Protein 2MAD (pdb70)

Radius of gyration: 22.6 Å; Cα contacts (8 Å, |Δi|>4): 1362; chains: 2; bounding box: 66×54×62 Å

Structure (mmCIF, N/CA/C/O backbone):
data_2MAD
#
_entry.id   2MAD
#
_cell.length_a   129.784
_cell.length_b   129.784
_cell.length_c   104.334
_cell.angle_alpha   90.00
_cell.angle_beta   90.00
_cell.angle_gamma   120.00
#
_symmetry.space_group_name_H-M   'P 31 2 1'
#
loop_
_entity.id
_entity.type
_entity.pdbx_description
1 polymer 'METHYLAMINE DEHYDROGENASE (LIGHT SUBUNIT)'
2 polymer 'METHYLAMINE DEHYDROGENASE (HEAVY SUBUNIT)'
3 water water
#
loop_
_atom_site.group_PDB
_atom_site.id
_atom_site.type_symbol
_atom_site.label_atom_id
_atom_site.label_alt_id
_atom_site.label_comp_id
_atom_site.label_asym_id
_atom_site.label_entity_id
_atom_site.label_seq_id
_atom_site.pdbx_PDB_ins_code
_atom_site.Cartn_x
_atom_site.Cartn_y
_atom_site.Cartn_z
_atom_site.occupancy
_atom_site.B_iso_or_equiv
_atom_site.auth_seq_id
_atom_site.auth_comp_id
_atom_site.auth_asym_id
_atom_site.auth_atom_id
_atom_site.pdbx_PDB_model_num
ATOM 1 N N . VAL A 1 1 ? 32.560 84.128 98.599 1.00 61.65 7 VAL L N 1
ATOM 2 C CA . VAL A 1 1 ? 32.706 85.503 99.115 1.00 63.39 7 VAL L CA 1
ATOM 3 C C . VAL A 1 1 ? 31.382 86.138 99.613 1.00 59.31 7 VAL L C 1
ATOM 4 O O . VAL A 1 1 ? 30.450 86.507 98.859 1.00 62.50 7 VAL L O 1
ATOM 8 N N . ASP A 1 2 ? 31.320 86.271 100.924 1.00 50.24 8 ASP L N 1
ATOM 9 C CA . ASP A 1 2 ? 30.091 86.736 101.494 1.00 41.73 8 ASP L CA 1
ATOM 10 C C . ASP A 1 2 ? 29.063 85.717 101.117 1.00 36.50 8 ASP L C 1
ATOM 11 O O . ASP A 1 2 ? 28.449 85.721 100.030 1.00 37.65 8 ASP L O 1
ATOM 16 N N . PRO A 1 3 ? 28.961 84.810 102.041 1.00 31.58 9 PRO L N 1
ATOM 17 C CA . PRO A 1 3 ? 28.066 83.708 101.904 1.00 30.14 9 PRO L CA 1
ATOM 18 C C . PRO A 1 3 ? 26.627 84.186 102.081 1.00 30.77 9 PRO L C 1
ATOM 19 O O . PRO A 1 3 ? 25.661 83.502 101.757 1.00 33.64 9 PRO L O 1
ATOM 23 N N . ARG A 1 4 ? 26.507 85.399 102.588 1.00 28.01 10 ARG L N 1
ATOM 24 C CA . ARG A 1 4 ? 25.205 85.943 102.806 1.00 19.73 10 ARG L CA 1
ATOM 25 C C . ARG A 1 4 ? 24.772 86.994 101.783 1.00 23.44 10 ARG L C 1
ATOM 26 O O . ARG A 1 4 ? 23.781 87.697 101.983 1.00 23.23 10 ARG L O 1
ATOM 34 N N . ALA A 1 5 ? 25.479 87.088 100.655 1.00 27.57 11 ALA L N 1
ATOM 35 C CA . ALA A 1 5 ? 25.160 88.058 99.625 1.00 26.99 11 ALA L CA 1
ATOM 36 C C . ALA A 1 5 ? 24.189 87.571 98.587 1.00 33.98 11 ALA L C 1
ATOM 37 O O . ALA A 1 5 ? 24.165 86.378 98.318 1.00 40.51 11 ALA L O 1
ATOM 39 N N . LYS A 1 6 ? 23.406 88.490 97.967 1.00 32.90 12 LYS L N 1
ATOM 40 C CA . LYS A 1 6 ? 22.515 88.057 96.923 1.00 28.01 12 LYS L CA 1
ATOM 41 C C . LYS A 1 6 ? 23.285 87.312 95.852 1.00 27.60 12 LYS L C 1
ATOM 42 O O . LYS A 1 6 ? 24.398 87.676 95.511 1.00 30.67 12 LYS L O 1
ATOM 48 N N . TRP A 1 7 ? 22.625 86.253 95.420 1.00 24.47 13 TRP L N 1
ATOM 49 C CA . TRP A 1 7 ? 22.961 85.359 94.389 1.00 23.18 13 TRP L CA 1
ATOM 50 C C . TRP A 1 7 ? 23.090 86.225 93.156 1.00 29.44 13 TRP L C 1
ATOM 51 O O . TRP A 1 7 ? 22.337 87.156 92.931 1.00 35.44 13 TRP L O 1
ATOM 62 N N . GLN A 1 8 ? 24.039 85.845 92.345 1.00 30.31 14 GLN L N 1
ATOM 63 C CA . GLN A 1 8 ? 24.533 86.475 91.150 1.00 28.83 14 GLN L CA 1
ATOM 64 C C . GLN A 1 8 ? 25.020 85.438 90.159 1.00 24.67 14 GLN L C 1
ATOM 65 O O . GLN A 1 8 ? 26.190 85.023 90.071 1.00 25.41 14 GLN L O 1
ATOM 71 N N . PRO A 1 9 ? 24.112 85.035 89.352 1.00 19.63 15 PRO L N 1
ATOM 72 C CA . PRO A 1 9 ? 24.468 84.039 88.394 1.00 22.19 15 PRO L CA 1
ATOM 73 C C . PRO A 1 9 ? 25.388 84.501 87.306 1.00 23.90 15 PRO L C 1
ATOM 74 O O . PRO A 1 9 ? 25.351 85.637 86.910 1.00 27.74 15 PRO L O 1
ATOM 78 N N . GLN A 1 10 ? 26.120 83.539 86.769 1.00 24.44 16 GLN L N 1
ATOM 79 C CA . GLN A 1 10 ? 27.002 83.674 85.637 1.00 20.37 16 GLN L CA 1
ATOM 80 C C . GLN A 1 10 ? 26.587 82.630 84.623 1.00 21.13 16 GLN L C 1
ATOM 81 O O . GLN A 1 10 ? 25.799 81.741 84.852 1.00 21.41 16 GLN L O 1
ATOM 87 N N . ASP A 1 11 ? 27.111 82.724 83.459 1.00 23.44 17 ASP L N 1
ATOM 88 C CA . ASP A 1 11 ? 26.762 81.757 82.468 1.00 21.71 17 ASP L CA 1
ATOM 89 C C . ASP A 1 11 ? 28.016 81.402 81.710 1.00 30.06 17 ASP L C 1
ATOM 90 O O . ASP A 1 11 ? 28.011 81.296 80.468 1.00 30.50 17 ASP L O 1
ATOM 95 N N . ASN A 1 12 ? 29.114 81.165 82.469 1.00 35.52 18 ASN L N 1
ATOM 96 C CA . ASN A 1 12 ? 30.346 80.783 81.781 1.00 38.94 18 ASN L CA 1
ATOM 97 C C . ASN A 1 12 ? 31.115 79.617 82.318 1.00 32.79 18 ASN L C 1
ATOM 98 O O . ASN A 1 12 ? 32.125 79.284 81.763 1.00 32.64 18 ASN L O 1
ATOM 103 N N . ASP A 1 13 ? 30.657 79.013 83.369 1.00 28.41 19 ASP L N 1
ATOM 104 C CA . ASP A 1 13 ? 31.403 77.915 83.914 1.00 20.51 19 ASP L CA 1
ATOM 105 C C . ASP A 1 13 ? 30.442 77.118 84.720 1.00 16.83 19 ASP L C 1
ATOM 106 O O . ASP A 1 13 ? 30.038 77.591 85.808 1.00 17.48 19 ASP L O 1
ATOM 111 N N . ILE A 1 14 ? 30.090 75.979 84.120 1.00 17.50 20 ILE L N 1
ATOM 112 C CA . ILE A 1 14 ? 29.136 75.068 84.702 1.00 21.50 20 ILE L CA 1
ATOM 113 C C . ILE A 1 14 ? 29.678 74.329 85.912 1.00 24.14 20 ILE L C 1
ATOM 114 O O . ILE A 1 14 ? 28.927 73.696 86.667 1.00 25.98 20 ILE L O 1
ATOM 119 N N . GLN A 1 15 ? 30.983 74.397 86.153 1.00 23.04 21 GLN L N 1
ATOM 120 C CA . GLN A 1 15 ? 31.489 73.699 87.332 1.00 20.58 21 GLN L CA 1
ATOM 121 C C . GLN A 1 15 ? 31.632 74.603 88.535 1.00 19.89 21 GLN L C 1
ATOM 122 O O . GLN A 1 15 ? 32.152 74.215 89.537 1.00 24.30 21 GLN L O 1
ATOM 128 N N . ALA A 1 16 ? 31.105 75.800 88.450 1.00 15.62 22 ALA L N 1
ATOM 129 C CA . ALA A 1 16 ? 31.119 76.750 89.519 1.00 15.76 22 ALA L CA 1
ATOM 130 C C . ALA A 1 16 ? 29.690 76.916 90.068 1.00 19.79 22 ALA L C 1
ATOM 131 O O . ALA A 1 16 ? 28.718 76.847 89.315 1.00 25.42 22 ALA L O 1
ATOM 133 N N . CYS A 1 17 ? 29.591 77.154 91.373 1.00 14.98 23 CYS L N 1
ATOM 134 C CA . CYS A 1 17 ? 28.354 77.298 92.107 1.00 19.87 23 CYS L CA 1
ATOM 135 C C . CYS A 1 17 ? 27.473 78.511 91.783 1.00 22.76 23 CYS L C 1
ATOM 136 O O . CYS A 1 17 ? 26.339 78.612 92.231 1.00 26.29 23 CYS L O 1
ATOM 139 N N . ASP A 1 18 ? 27.975 79.414 90.971 1.00 19.42 24 ASP L N 1
ATOM 140 C CA . ASP A 1 18 ? 27.239 80.596 90.598 1.00 17.55 24 ASP L CA 1
ATOM 141 C C . ASP A 1 18 ? 26.774 80.556 89.166 1.00 17.26 24 ASP L C 1
ATOM 142 O O . ASP A 1 18 ? 26.295 81.534 88.648 1.00 16.77 24 ASP L O 1
ATOM 147 N N . TYR A 1 19 ? 26.901 79.383 88.569 1.00 20.46 25 TYR L N 1
ATOM 148 C CA . TYR A 1 19 ? 26.419 79.117 87.260 1.00 20.26 25 TYR L CA 1
ATOM 149 C C . TYR A 1 19 ? 24.911 79.219 87.369 1.00 25.62 25 TYR L C 1
ATOM 150 O O . TYR A 1 19 ? 24.303 78.722 88.306 1.00 29.88 25 TYR L O 1
ATOM 159 N N . TRP A 1 20 ? 24.299 79.943 86.464 1.00 25.83 26 TRP L N 1
ATOM 160 C CA . TRP A 1 20 ? 22.896 80.265 86.483 1.00 20.17 26 TRP L CA 1
ATOM 161 C C . TRP A 1 20 ? 21.855 79.174 86.796 1.00 22.79 26 TRP L C 1
ATOM 162 O O . TRP A 1 20 ? 20.874 79.449 87.453 1.00 23.71 26 TRP L O 1
ATOM 173 N N . ARG A 1 21 ? 22.065 77.929 86.331 1.00 21.24 27 ARG L N 1
ATOM 174 C CA . ARG A 1 21 ? 21.199 76.760 86.501 1.00 14.03 27 ARG L CA 1
ATOM 175 C C . ARG A 1 21 ? 21.226 76.075 87.838 1.00 18.58 27 ARG L C 1
ATOM 176 O O . ARG A 1 21 ? 20.295 75.399 88.235 1.00 26.17 27 ARG L O 1
ATOM 184 N N . HIS A 1 22 ? 22.287 76.323 88.558 1.00 19.74 28 HIS L N 1
ATOM 185 C CA . HIS A 1 22 ? 22.533 75.812 89.878 1.00 16.39 28 HIS L CA 1
ATOM 186 C C . HIS A 1 22 ? 21.907 76.644 90.971 1.00 21.82 28 HIS L C 1
ATOM 187 O O . HIS A 1 22 ? 22.209 76.375 92.127 1.00 27.13 28 HIS L O 1
ATOM 194 N N . CYS A 1 23 ? 21.062 77.626 90.633 1.00 22.16 29 CYS L N 1
ATOM 195 C CA . CYS A 1 23 ? 20.413 78.558 91.600 1.00 20.28 29 CYS L CA 1
ATOM 196 C C . CYS A 1 23 ? 19.751 77.906 92.808 1.00 21.01 29 CYS L C 1
ATOM 197 O O . CYS A 1 23 ? 19.594 78.569 93.834 1.00 21.43 29 CYS L O 1
ATOM 200 N N . SER A 1 24 ? 19.385 76.608 92.668 1.00 18.12 30 SER L N 1
ATOM 201 C CA . SER A 1 24 ? 18.763 75.824 93.734 1.00 18.24 30 SER L CA 1
ATOM 202 C C . SER A 1 24 ? 19.351 74.423 93.920 1.00 19.26 30 SER L C 1
ATOM 203 O O . SER A 1 24 ? 18.689 73.522 94.389 1.00 20.77 30 SER L O 1
ATOM 206 N N . ILE A 1 25 ? 20.605 74.258 93.557 1.00 18.36 31 ILE L N 1
ATOM 207 C CA . ILE A 1 25 ? 21.321 73.023 93.698 1.00 14.71 31 ILE L CA 1
ATOM 208 C C . ILE A 1 25 ? 21.735 72.771 95.154 1.00 18.45 31 ILE L C 1
ATOM 209 O O . ILE A 1 25 ? 22.095 73.653 95.896 1.00 14.97 31 ILE L O 1
ATOM 214 N N . ASP A 1 26 ? 21.701 71.502 95.546 1.00 20.22 32 ASP L N 1
ATOM 215 C CA . ASP A 1 26 ? 22.150 71.102 96.828 1.00 13.78 32 ASP L CA 1
ATOM 216 C C . ASP A 1 26 ? 22.919 69.797 96.603 1.00 20.72 32 ASP L C 1
ATOM 217 O O . ASP A 1 26 ? 22.392 68.804 96.120 1.00 26.92 32 ASP L O 1
ATOM 222 N N . GLY A 1 27 ? 24.202 69.775 96.907 1.00 19.49 33 GLY L N 1
ATOM 223 C CA . GLY A 1 27 ? 24.995 68.591 96.670 1.00 10.68 33 GLY L CA 1
ATOM 224 C C . GLY A 1 27 ? 26.271 68.903 95.869 1.00 14.62 33 GLY L C 1
ATOM 225 O O . GLY A 1 27 ? 27.040 69.762 96.262 1.00 17.92 33 GLY L O 1
ATOM 226 N N . ASN A 1 28 ? 26.471 68.187 94.729 1.00 12.67 34 ASN L N 1
ATOM 227 C CA . ASN A 1 28 ? 27.643 68.196 93.884 1.00 10.67 34 ASN L CA 1
ATOM 228 C C . ASN A 1 28 ? 27.268 68.276 92.454 1.00 14.98 34 ASN L C 1
ATOM 229 O O . ASN A 1 28 ? 26.303 67.698 92.116 1.00 19.56 34 ASN L O 1
ATOM 234 N N . ILE A 1 29 ? 28.029 68.951 91.616 1.00 15.52 35 ILE L N 1
ATOM 235 C CA . ILE A 1 29 ? 27.752 69.051 90.187 1.00 16.28 35 ILE L CA 1
ATOM 236 C C . ILE A 1 29 ? 28.177 67.763 89.494 1.00 17.60 35 ILE L C 1
ATOM 237 O O . ILE A 1 29 ? 29.303 67.304 89.697 1.00 19.05 35 ILE L O 1
ATOM 242 N N . CYS A 1 30 ? 27.310 67.162 88.676 1.00 17.95 36 CYS L N 1
ATOM 243 C CA . CYS A 1 30 ? 27.618 65.902 87.998 1.00 15.89 36 CYS L CA 1
ATOM 244 C C . CYS A 1 30 ? 28.706 66.050 86.965 1.00 17.98 36 CYS L C 1
ATOM 245 O O . CYS A 1 30 ? 29.437 65.102 86.645 1.00 20.30 36 CYS L O 1
ATOM 248 N N . ASP A 1 31 ? 28.802 67.253 86.423 1.00 18.36 37 ASP L N 1
ATOM 249 C CA . ASP A 1 31 ? 29.829 67.503 85.451 1.00 18.06 37 ASP L CA 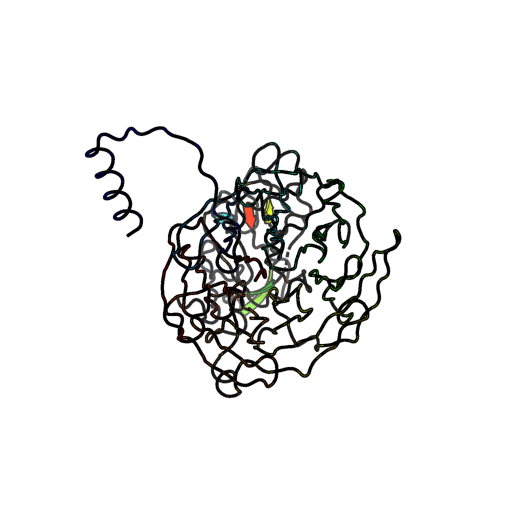1
ATOM 250 C C . ASP A 1 31 ? 31.214 67.206 86.056 1.00 20.51 37 ASP L C 1
ATOM 251 O O . ASP A 1 31 ? 32.149 67.024 85.306 1.00 23.19 37 ASP L O 1
ATOM 256 N N . CYS A 1 32 ? 31.399 67.207 87.394 1.00 18.03 38 CYS L N 1
ATOM 257 C CA . CYS A 1 32 ? 32.715 66.978 87.997 1.00 18.83 38 CYS L CA 1
ATOM 258 C C . CYS A 1 32 ? 33.080 65.551 88.329 1.00 19.02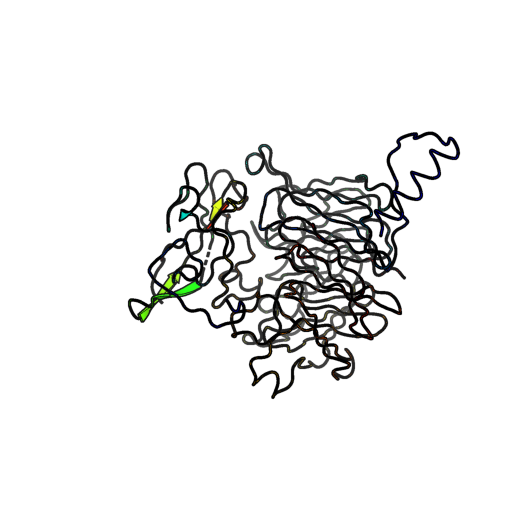 38 CYS L C 1
ATOM 259 O O . CYS A 1 32 ? 34.099 65.319 88.928 1.00 22.44 38 CYS L O 1
ATOM 262 N N . SER A 1 33 ? 32.273 64.594 87.966 1.00 16.37 39 SER L N 1
ATOM 263 C CA . SER A 1 33 ? 32.585 63.227 88.293 1.00 16.14 39 SER L CA 1
ATOM 264 C C . SER A 1 33 ? 32.247 62.275 87.160 1.00 17.70 39 SER L C 1
ATOM 265 O O . SER A 1 33 ? 31.905 61.125 87.413 1.00 17.99 39 SER L O 1
ATOM 268 N N . GLY A 1 34 ? 32.329 62.749 85.915 1.00 16.14 40 GLY L N 1
ATOM 269 C CA . GLY A 1 34 ? 32.044 61.844 84.825 1.00 14.41 40 GLY L CA 1
ATOM 270 C C . GLY A 1 34 ? 30.699 62.022 84.153 1.00 18.64 40 GLY L C 1
ATOM 271 O O . GLY A 1 34 ? 30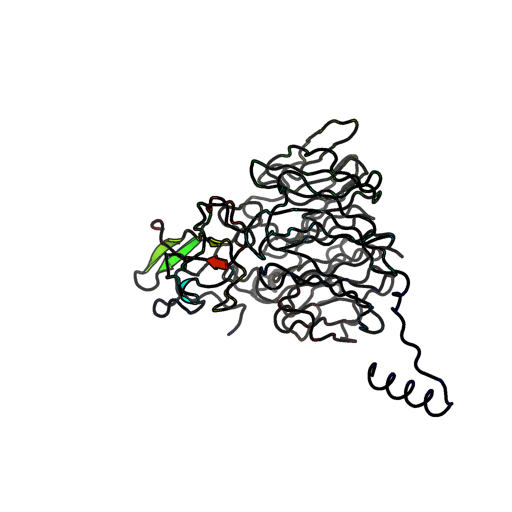.392 61.328 83.168 1.00 22.80 40 GLY L O 1
ATOM 272 N N . GLY A 1 35 ? 29.882 62.949 84.653 1.00 19.28 41 GLY L N 1
ATOM 273 C CA . GLY A 1 35 ? 28.567 63.169 84.046 1.00 16.45 41 GLY L CA 1
ATOM 274 C C . GLY A 1 35 ? 28.581 64.384 83.151 1.00 18.28 41 GLY L C 1
ATOM 275 O O . GLY A 1 35 ? 29.577 64.735 82.548 1.00 24.64 41 GLY L O 1
ATOM 276 N N . SER A 1 36 ? 27.478 65.077 83.072 1.00 18.91 42 SER L N 1
ATOM 277 C CA . SER A 1 36 ? 27.452 66.278 82.287 1.00 14.49 42 SER L CA 1
ATOM 278 C C . SER A 1 36 ? 26.515 67.253 82.966 1.00 16.64 42 SER L C 1
ATOM 279 O O . SER A 1 36 ? 26.075 66.996 84.101 1.00 19.84 42 SER L O 1
ATOM 282 N N . LEU A 1 37 ? 26.227 68.379 82.343 1.00 16.85 43 LEU L N 1
ATOM 283 C CA . LEU A 1 37 ? 25.336 69.331 83.027 1.00 18.22 43 LEU L CA 1
ATOM 284 C C . LEU A 1 37 ? 23.954 68.740 83.165 1.00 21.25 43 LEU L C 1
ATOM 285 O O . LEU A 1 37 ? 23.256 69.076 84.115 1.00 24.83 43 LEU L O 1
ATOM 290 N N . THR A 1 38 ? 23.594 67.811 82.248 1.00 20.30 44 THR L N 1
ATOM 291 C CA . THR A 1 38 ? 22.246 67.192 82.224 1.00 21.50 44 THR L CA 1
ATOM 292 C C . THR A 1 38 ? 22.197 65.645 82.167 1.00 21.95 44 THR L C 1
ATOM 293 O O . THR A 1 38 ? 21.104 65.056 82.130 1.00 26.24 44 THR L O 1
ATOM 297 N N . ASN A 1 39 ? 23.368 64.969 82.166 1.00 19.13 45 ASN L N 1
ATOM 298 C CA . ASN A 1 39 ? 23.437 63.525 82.088 1.00 17.08 45 ASN L CA 1
ATOM 299 C C . ASN A 1 39 ? 24.114 62.963 83.270 1.00 21.19 45 ASN L C 1
ATOM 300 O O . ASN A 1 39 ? 24.909 63.670 83.860 1.00 23.38 45 ASN L O 1
ATOM 305 N N . CYS A 1 40 ? 23.825 61.712 83.603 1.00 21.91 46 CYS L N 1
ATOM 306 C CA . CYS A 1 40 ? 24.473 61.099 84.776 1.00 17.77 46 CYS L CA 1
ATOM 307 C C . CYS A 1 40 ? 25.785 60.457 84.383 1.00 17.51 46 CYS L C 1
ATOM 308 O O . CYS A 1 40 ? 25.925 60.114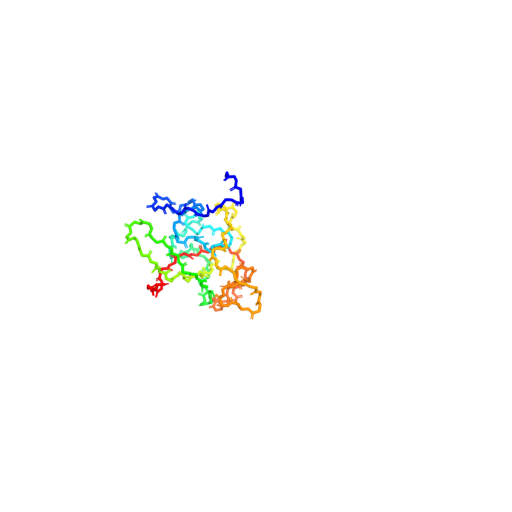 83.224 1.00 20.89 46 CYS L O 1
ATOM 311 N N . PRO A 1 41 ? 26.720 60.301 85.342 1.00 18.50 47 PRO L N 1
ATOM 312 C CA . PRO A 1 41 ? 27.976 59.655 85.105 1.00 16.88 47 PRO L CA 1
ATOM 313 C C . PRO A 1 41 ? 27.714 58.178 84.919 1.00 20.81 47 PRO L C 1
ATOM 314 O O . PRO A 1 41 ? 26.699 57.632 85.386 1.00 24.37 47 PRO L O 1
ATOM 318 N N . PRO A 1 42 ? 28.662 57.505 84.300 1.00 16.99 48 PRO L N 1
ATOM 319 C CA . PRO A 1 42 ? 28.535 56.073 84.130 1.00 14.57 48 PRO L CA 1
ATOM 320 C C . PRO A 1 42 ? 28.387 55.297 85.442 1.00 20.78 48 PRO L C 1
ATOM 321 O O . PRO A 1 42 ? 29.056 55.576 86.437 1.00 26.44 48 PRO L O 1
ATOM 325 N N . GLY A 1 43 ? 27.515 54.282 85.451 1.00 18.84 49 GLY L N 1
ATOM 326 C CA . GLY A 1 43 ? 27.348 53.495 86.655 1.00 17.51 49 GLY L CA 1
ATOM 327 C C . GLY A 1 43 ? 26.233 53.927 87.621 1.00 22.67 49 GLY L C 1
ATOM 328 O O . GLY A 1 43 ? 25.776 53.098 88.419 1.00 27.31 49 GLY L O 1
ATOM 329 N N . THR A 1 44 ? 25.850 55.206 87.574 1.00 24.02 50 THR L N 1
ATOM 330 C CA . THR A 1 44 ? 24.812 55.756 88.421 1.00 21.32 50 THR L CA 1
ATOM 331 C C . THR A 1 44 ? 23.409 55.558 87.842 1.00 23.23 50 THR L C 1
ATOM 332 O O . THR A 1 44 ? 23.221 55.118 86.721 1.00 24.84 50 THR L O 1
ATOM 336 N N . LYS A 1 45 ? 22.415 55.850 88.667 1.00 22.21 51 LYS L N 1
ATOM 337 C CA . LYS A 1 45 ? 21.037 55.689 88.304 1.00 16.88 51 LYS L CA 1
ATOM 338 C C . LYS A 1 45 ? 20.348 57.055 88.248 1.00 19.87 51 LYS L C 1
ATOM 339 O O . LYS A 1 45 ? 20.425 57.776 89.208 1.00 22.67 51 LYS L O 1
ATOM 345 N N . LEU A 1 46 ? 19.668 57.392 87.148 1.00 21.47 52 LEU L N 1
ATOM 346 C CA . LEU A 1 46 ? 18.922 58.626 87.016 1.00 25.12 52 LEU L CA 1
ATOM 347 C C . LEU A 1 46 ? 17.590 58.521 87.773 1.00 24.22 52 LEU L C 1
ATOM 348 O O . LEU A 1 46 ? 16.799 57.619 87.553 1.00 30.02 52 LEU L O 1
ATOM 353 N N . ALA A 1 47 ? 17.301 59.457 88.644 1.00 22.10 53 ALA L N 1
ATOM 354 C CA . ALA A 1 47 ? 16.062 59.487 89.380 1.00 18.85 53 ALA L CA 1
ATOM 355 C C . ALA A 1 47 ? 14.974 60.020 88.484 1.00 18.60 53 ALA L C 1
ATOM 356 O O . ALA A 1 47 ? 15.235 60.638 87.469 1.00 19.52 53 ALA L O 1
ATOM 358 N N . THR A 1 48 ? 13.735 59.771 88.843 1.00 19.50 54 THR L N 1
ATOM 359 C CA . THR A 1 48 ? 12.651 60.280 88.053 1.00 17.11 54 THR L CA 1
ATOM 360 C C . THR A 1 48 ? 12.239 61.517 88.828 1.00 20.97 54 THR L C 1
ATOM 361 O O . THR A 1 48 ? 11.704 62.426 88.235 1.00 24.68 54 THR L O 1
ATOM 365 N N . ALA A 1 49 ? 12.480 61.514 90.168 1.00 19.45 55 ALA L N 1
ATOM 366 C CA . ALA A 1 49 ? 12.138 62.648 91.020 1.00 15.59 55 ALA L CA 1
ATOM 367 C C . ALA A 1 49 ? 13.072 63.827 90.891 1.00 21.03 55 ALA L C 1
ATOM 368 O O . ALA A 1 49 ? 14.185 63.729 90.337 1.00 25.45 55 ALA L O 1
ATOM 370 N N . SER A 1 50 ? 12.599 64.960 91.418 1.00 23.06 56 SER L N 1
ATOM 371 C CA . SER A 1 50 ? 13.374 66.196 91.413 1.00 25.03 56 SER L CA 1
ATOM 372 C C . SER A 1 50 ? 12.821 67.322 92.275 1.00 24.75 56 SER L C 1
ATOM 373 O O . SER A 1 50 ? 11.710 67.232 92.768 1.00 27.62 56 SER L O 1
ATOM 392 N N . VAL A 1 52 ? 12.374 71.566 92.117 1.00 17.37 58 VAL L N 1
ATOM 393 C CA . VAL A 1 52 ? 12.485 72.459 91.017 1.00 17.97 58 VAL L CA 1
ATOM 394 C C . VAL A 1 52 ? 12.810 73.850 91.454 1.00 18.15 58 VAL L C 1
ATOM 395 O O . VAL A 1 52 ? 12.657 74.237 92.588 1.00 19.77 58 VAL L O 1
ATOM 399 N N . ALA A 1 53 ? 13.259 74.647 90.511 1.00 21.36 59 ALA L N 1
ATOM 400 C CA . ALA A 1 53 ? 13.537 76.057 90.799 1.00 18.18 59 ALA L CA 1
ATOM 401 C C . ALA A 1 53 ? 13.458 76.898 89.546 1.00 18.62 59 ALA L C 1
ATOM 402 O O . ALA A 1 53 ? 13.666 76.448 88.424 1.00 20.99 59 ALA L O 1
ATOM 404 N N . SER A 1 54 ? 13.079 78.129 89.712 1.00 19.90 60 SER L N 1
ATOM 405 C CA . SER A 1 54 ? 13.065 78.876 88.495 1.00 25.45 60 SER L CA 1
ATOM 406 C C . SER A 1 54 ? 14.235 79.812 88.635 1.00 22.28 60 SER L C 1
ATOM 407 O O . SER A 1 54 ? 14.380 80.523 89.634 1.00 19.64 60 SER L O 1
ATOM 410 N N . CYS A 1 55 ? 15.151 79.644 87.703 1.00 22.16 61 CYS L N 1
ATOM 411 C CA . CYS A 1 55 ? 16.406 80.365 87.698 1.00 24.07 61 CYS L CA 1
ATOM 412 C C . CYS A 1 55 ? 16.612 81.291 86.510 1.00 27.23 61 CYS L C 1
ATOM 413 O O . CYS A 1 55 ? 16.388 80.963 85.334 1.00 27.55 61 CYS L O 1
ATOM 416 N N . TYR A 1 56 ? 17.153 82.439 86.849 1.00 30.46 62 TYR L N 1
ATOM 417 C CA . TYR A 1 56 ? 17.467 83.487 85.908 1.00 31.92 62 TYR L CA 1
ATOM 418 C C . TYR A 1 56 ? 18.698 83.313 85.010 1.00 30.64 62 TYR L C 1
ATOM 419 O O . TYR A 1 56 ? 19.821 83.198 85.513 1.00 32.50 62 TYR L O 1
ATOM 428 N N . ASN A 1 57 ? 18.456 83.334 83.681 1.00 23.76 63 ASN L N 1
ATOM 429 C CA . ASN A 1 57 ? 19.485 83.236 82.667 1.00 18.87 63 ASN L CA 1
ATOM 430 C C . ASN A 1 57 ? 19.877 84.647 82.351 1.00 23.40 63 ASN L C 1
ATOM 431 O O . ASN A 1 57 ? 19.206 85.382 81.671 1.00 24.87 63 ASN L O 1
ATOM 436 N N . PRO A 1 58 ? 20.992 85.001 82.891 1.00 27.94 64 PRO L N 1
ATOM 437 C CA . PRO A 1 58 ? 21.548 86.314 82.785 1.00 27.19 64 PRO L CA 1
ATOM 438 C C . PRO A 1 58 ? 21.913 86.650 81.376 1.00 29.00 64 PRO L C 1
ATOM 439 O O . PRO A 1 58 ? 22.044 87.803 81.004 1.00 34.72 64 PRO L O 1
ATOM 443 N N . THR A 1 59 ? 22.052 85.635 80.602 1.00 25.35 65 THR L N 1
ATOM 444 C CA . THR A 1 59 ? 22.402 85.857 79.243 1.00 26.84 65 THR L CA 1
ATOM 445 C C . THR A 1 59 ? 21.247 86.293 78.380 1.00 32.42 65 THR L C 1
ATOM 446 O O . THR A 1 59 ? 21.359 87.193 77.584 1.00 38.22 65 THR L O 1
ATOM 450 N N . ASP A 1 60 ? 20.123 85.639 78.523 1.00 31.72 66 ASP L N 1
ATOM 451 C CA . ASP A 1 60 ? 18.959 85.974 77.765 1.00 26.89 66 ASP L CA 1
ATOM 452 C C . ASP A 1 60 ? 17.948 86.790 78.554 1.00 28.58 66 ASP L C 1
ATOM 453 O O . ASP A 1 60 ? 16.961 87.286 78.042 1.00 31.45 66 ASP L O 1
ATOM 458 N N . GLY A 1 61 ? 18.214 87.007 79.820 1.00 29.56 67 GLY L N 1
ATOM 459 C CA . GLY A 1 61 ? 17.306 87.814 80.590 1.00 29.60 67 GLY L CA 1
ATOM 460 C C . GLY A 1 61 ? 16.063 86.996 80.927 1.00 33.06 67 GLY L C 1
ATOM 461 O O . GLY A 1 61 ? 15.067 87.527 81.426 1.00 37.41 67 GLY L O 1
ATOM 462 N N . GLN A 1 62 ? 16.112 85.691 80.675 1.00 30.93 68 GLN L N 1
ATOM 463 C CA . GLN A 1 62 ? 14.974 84.853 81.040 1.00 29.83 68 GLN L CA 1
ATOM 464 C C . GLN A 1 62 ? 15.235 83.895 82.186 1.00 32.74 68 GLN L C 1
ATOM 465 O O . GLN A 1 62 ? 16.390 83.677 82.611 1.00 36.75 68 GLN L O 1
ATOM 471 N N . SER A 1 63 ? 14.086 83.302 82.584 1.00 30.42 69 SER L N 1
ATOM 472 C CA . SER A 1 63 ? 13.974 82.358 83.654 1.00 27.11 69 SER L CA 1
ATOM 473 C C . SER A 1 63 ? 13.414 81.122 83.122 1.00 27.44 69 SER L C 1
ATOM 474 O O . SER A 1 63 ? 12.511 81.164 82.317 1.00 32.17 69 SER L O 1
ATOM 477 N N . TYR A 1 64 ? 14.009 80.049 83.596 1.00 23.79 70 TYR L N 1
ATOM 478 C CA . TYR A 1 64 ? 13.594 78.738 83.223 1.00 19.58 70 TYR L CA 1
ATOM 479 C C . TYR A 1 64 ? 13.485 77.930 84.472 1.00 22.28 70 TYR L C 1
ATOM 480 O O . TYR A 1 64 ? 14.093 78.185 85.513 1.00 26.44 70 TYR L O 1
ATOM 489 N N . LEU A 1 65 ? 12.661 76.949 84.309 1.00 20.68 71 LEU L N 1
ATOM 490 C CA . LEU A 1 65 ? 12.341 75.986 85.316 1.00 25.41 71 LEU L CA 1
ATOM 491 C C . LEU A 1 65 ? 13.383 74.899 85.206 1.00 28.66 71 LEU L C 1
ATOM 492 O O . LEU A 1 65 ? 13.488 74.234 84.138 1.00 27.25 71 LEU L O 1
ATOM 497 N N . ILE A 1 66 ? 14.142 74.760 86.324 1.00 30.90 72 ILE L N 1
ATOM 498 C CA . ILE A 1 66 ? 15.195 73.749 86.491 1.00 28.63 72 ILE L CA 1
ATOM 499 C C . ILE A 1 66 ? 14.709 72.521 87.297 1.00 25.34 72 ILE L C 1
ATOM 500 O O . ILE A 1 66 ? 14.210 72.664 88.415 1.00 24.86 72 ILE L O 1
ATOM 505 N N . ALA A 1 67 ? 14.857 71.305 86.738 1.00 21.31 73 ALA L N 1
ATOM 506 C CA . ALA A 1 67 ? 14.498 70.089 87.448 1.00 15.62 73 ALA L CA 1
ATOM 507 C C . ALA A 1 67 ? 15.754 69.367 87.922 1.00 16.94 73 ALA L C 1
ATOM 508 O O . ALA A 1 67 ? 16.489 68.719 87.170 1.00 14.82 73 ALA L O 1
ATOM 510 N N . TYR A 1 68 ? 16.012 69.531 89.192 1.00 17.41 74 TYR L N 1
ATOM 511 C CA . TYR A 1 68 ? 17.153 68.941 89.828 1.00 16.80 74 TYR L CA 1
ATOM 512 C C . TYR A 1 68 ? 16.917 67.494 90.167 1.00 17.88 74 TYR L C 1
ATOM 513 O O . TYR A 1 68 ? 16.444 67.202 91.251 1.00 17.89 74 TYR L O 1
ATOM 522 N N . ARG A 1 69 ? 17.309 66.632 89.223 1.00 16.09 75 ARG L N 1
ATOM 523 C CA . ARG A 1 69 ? 17.292 65.201 89.342 1.00 13.71 75 ARG L CA 1
ATOM 524 C C . ARG A 1 69 ? 18.655 64.752 89.834 1.00 16.88 75 ARG L C 1
ATOM 525 O O . ARG A 1 69 ? 19.698 65.254 89.443 1.00 17.80 75 ARG L O 1
ATOM 533 N N . ASP A 1 70 ? 18.663 63.773 90.678 1.00 17.41 76 ASP L N 1
ATOM 534 C CA . ASP A 1 70 ? 19.886 63.262 91.190 1.00 13.33 76 ASP L CA 1
ATOM 535 C C . ASP A 1 70 ? 20.277 61.959 90.472 1.00 18.16 76 ASP L C 1
ATOM 536 O O . ASP A 1 70 ? 19.414 61.254 89.953 1.00 19.95 76 ASP L O 1
ATOM 541 N N . CYS A 1 71 ? 21.589 61.678 90.418 1.00 17.64 77 CYS L N 1
ATOM 542 C CA . CYS A 1 71 ? 22.194 60.471 89.878 1.00 15.59 77 CYS L CA 1
ATOM 543 C C . CYS A 1 71 ? 22.538 59.736 91.117 1.00 17.45 77 CYS L C 1
ATOM 544 O O . CYS A 1 71 ? 23.171 60.304 92.005 1.00 20.88 77 CYS L O 1
ATOM 547 N N . CYS A 1 72 ? 22.033 58.531 91.220 1.00 16.79 78 CYS L N 1
ATOM 548 C CA . CYS A 1 72 ? 22.190 57.842 92.450 1.00 17.02 78 CYS L CA 1
ATOM 549 C C . CYS A 1 72 ? 22.684 56.446 92.352 1.00 16.80 78 CYS L C 1
ATOM 550 O O . CYS A 1 72 ? 22.876 55.904 91.285 1.00 19.70 78 CYS L O 1
ATOM 553 N N . GLY A 1 73 ? 22.866 55.906 93.513 1.00 16.73 79 GLY L N 1
ATOM 554 C CA . GLY A 1 73 ? 23.367 54.573 93.675 1.00 17.88 79 GLY L CA 1
ATOM 555 C C . GLY A 1 73 ? 24.862 54.598 93.874 1.00 19.60 79 GLY L C 1
ATOM 556 O O . GLY A 1 73 ? 25.552 53.612 93.656 1.00 16.26 79 GLY L O 1
ATOM 557 N N . TYR A 1 74 ? 25.385 55.737 94.281 1.00 23.80 80 TYR L N 1
ATOM 558 C CA . TYR A 1 74 ? 26.808 55.819 94.490 1.00 21.10 80 TYR L CA 1
ATOM 559 C C . TYR A 1 74 ? 27.012 56.656 95.695 1.00 24.85 80 TYR L C 1
ATOM 560 O O . TYR A 1 74 ? 26.083 57.347 96.107 1.00 25.92 80 TYR L O 1
ATOM 569 N N . ASN A 1 75 ? 28.225 56.615 96.240 1.00 23.23 81 ASN L N 1
ATOM 570 C CA . ASN A 1 75 ? 28.490 57.481 97.363 1.00 21.31 81 ASN L CA 1
ATOM 571 C C . ASN A 1 75 ? 28.765 58.900 96.801 1.00 18.37 81 ASN L C 1
ATOM 572 O O . ASN A 1 75 ? 29.113 59.058 95.620 1.00 14.78 81 ASN L O 1
ATOM 577 N N . VAL A 1 76 ? 28.560 59.939 97.621 1.00 16.59 82 VAL L N 1
ATOM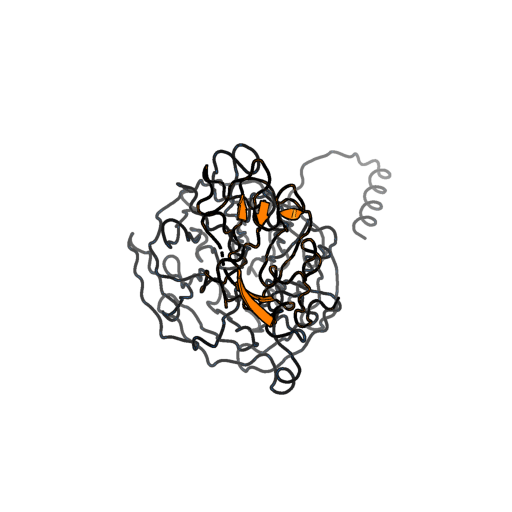 578 C CA . VAL A 1 76 ? 28.748 61.310 97.177 1.00 17.32 82 VAL L CA 1
ATOM 579 C C . VAL A 1 76 ? 30.079 61.530 96.423 1.00 15.48 82 VAL L C 1
ATOM 580 O O . VAL A 1 76 ? 31.110 60.996 96.818 1.00 15.66 82 VAL L O 1
ATOM 584 N N . SER A 1 77 ? 30.105 62.272 95.303 1.00 15.42 83 SER L N 1
ATOM 585 C 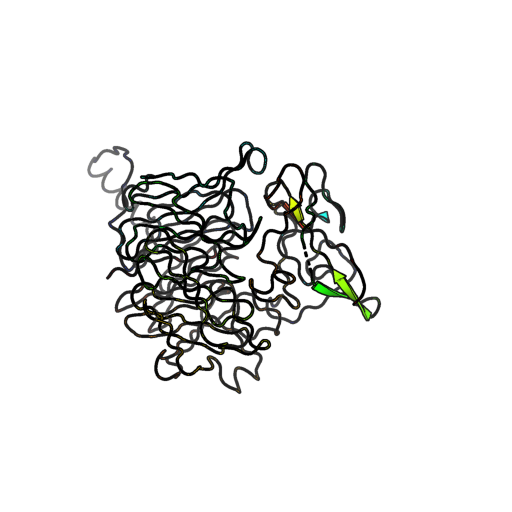CA . SER A 1 77 ? 31.374 62.439 94.576 1.00 15.29 83 SER L CA 1
ATOM 586 C C . SER A 1 77 ? 32.483 63.128 95.343 1.00 19.27 83 SER L C 1
ATOM 587 O O . SER A 1 77 ? 33.645 62.771 95.256 1.00 21.24 83 SER L O 1
ATOM 590 N N . GLY A 1 78 ? 32.077 64.166 96.046 1.00 17.34 84 GLY L N 1
ATOM 591 C CA . GLY A 1 78 ? 32.947 65.001 96.811 1.00 15.51 84 GLY L CA 1
ATOM 592 C C . GLY A 1 78 ? 33.665 66.083 96.005 1.00 15.27 84 GLY L C 1
ATOM 593 O O . GLY A 1 78 ? 34.514 66.792 96.505 1.00 19.00 84 GLY L O 1
ATOM 594 N N . ARG A 1 79 ? 33.318 66.202 94.760 1.00 11.99 85 ARG L N 1
ATOM 595 C CA . ARG A 1 79 ? 33.880 67.171 93.908 1.00 9.50 85 ARG L CA 1
ATOM 596 C C . ARG A 1 79 ? 32.780 68.159 93.612 1.00 16.85 85 ARG L C 1
ATOM 597 O O . ARG A 1 79 ? 31.608 67.793 93.419 1.00 20.52 85 ARG L O 1
ATOM 605 N N . CYS A 1 80 ? 33.180 69.404 93.562 1.00 15.02 86 CYS L N 1
ATOM 606 C CA . CYS A 1 80 ? 32.290 70.490 93.207 1.00 16.58 86 CYS L CA 1
ATOM 607 C C . CYS A 1 80 ? 31.021 70.550 93.980 1.00 15.37 86 CYS L C 1
ATOM 608 O O . CYS A 1 80 ? 29.958 70.453 93.401 1.00 17.65 86 CYS L O 1
ATOM 611 N N . PRO A 1 81 ? 31.144 70.752 95.263 1.00 14.70 87 PRO L N 1
ATOM 612 C CA . PRO A 1 81 ? 30.026 70.847 96.160 1.00 17.68 87 PRO L CA 1
ATOM 613 C C . PRO A 1 81 ? 29.418 72.241 96.166 1.00 24.55 87 PRO L C 1
ATOM 614 O O . PRO A 1 81 ? 30.176 73.223 96.202 1.00 28.36 87 PRO L O 1
ATOM 618 N N . CYS A 1 82 ? 28.064 72.313 96.174 1.00 21.55 88 CYS L N 1
ATOM 619 C CA . CYS A 1 82 ? 27.307 73.551 96.195 1.00 16.04 88 CYS L CA 1
ATOM 620 C C . CYS A 1 82 ? 26.056 73.410 96.967 1.00 16.50 88 CYS L C 1
ATOM 621 O O . CYS A 1 82 ? 25.523 72.332 97.100 1.00 20.73 88 CYS L O 1
ATOM 624 N N . LEU A 1 83 ? 25.579 74.534 97.457 1.00 14.60 89 LEU L N 1
ATOM 625 C CA . LEU A 1 83 ? 24.299 74.609 98.137 1.00 15.52 89 LEU L CA 1
ATOM 626 C C . LEU A 1 83 ? 23.830 76.006 97.840 1.00 19.54 89 LEU L C 1
ATOM 627 O O . LEU A 1 83 ? 24.373 76.943 98.388 1.00 22.41 89 LEU L O 1
ATOM 632 N N . ASN A 1 84 ? 22.847 76.114 96.947 1.00 23.60 90 ASN L N 1
ATOM 633 C CA . ASN A 1 84 ? 22.175 77.331 96.545 1.00 21.51 90 ASN L CA 1
ATOM 634 C C . ASN A 1 84 ? 20.703 77.148 96.925 1.00 20.39 90 ASN L C 1
ATOM 635 O O . ASN A 1 84 ? 20.179 76.026 96.895 1.00 21.25 90 ASN L O 1
ATOM 640 N N . THR A 1 85 ? 20.041 78.224 97.345 1.00 21.29 91 THR L N 1
ATOM 641 C CA . THR A 1 85 ? 18.659 78.144 97.799 1.00 18.37 91 THR L CA 1
ATOM 642 C C . THR A 1 85 ? 17.732 79.249 97.261 1.00 18.56 91 THR L C 1
ATOM 643 O O . THR A 1 85 ? 16.871 79.821 97.950 1.00 20.73 91 THR L O 1
ATOM 647 N N . GLU A 1 86 ? 17.868 79.544 95.970 1.00 17.67 92 GLU L N 1
ATOM 648 C CA . GLU A 1 86 ? 17.055 80.565 95.340 1.00 20.30 92 GLU L CA 1
ATOM 649 C C . GLU A 1 86 ? 15.609 80.171 95.241 1.00 23.23 92 GLU L C 1
ATOM 650 O O . GLU A 1 86 ? 15.213 79.377 94.381 1.00 24.52 92 GLU L O 1
ATOM 656 N N . GLY A 1 87 ? 14.855 80.675 96.189 1.00 22.90 93 GLY L N 1
ATOM 657 C CA . GLY A 1 87 ? 13.429 80.385 96.266 1.00 25.55 93 GLY L CA 1
ATOM 658 C C . GLY A 1 87 ? 13.055 79.039 96.892 1.00 25.74 93 GLY L C 1
ATOM 659 O O . GLY A 1 87 ? 11.964 78.504 96.652 1.00 27.99 93 GLY L O 1
ATOM 660 N N . GLU A 1 88 ? 13.957 78.525 97.718 1.00 19.96 94 GLU L N 1
ATOM 661 C CA . GLU A 1 88 ? 13.753 77.256 98.314 1.00 18.02 94 GLU L CA 1
ATOM 662 C C . GLU A 1 88 ? 12.798 77.426 99.457 1.00 21.14 94 GLU L C 1
ATOM 663 O O . GLU A 1 88 ? 13.029 78.378 100.233 1.00 23.03 94 GLU L O 1
ATOM 669 N N . LEU A 1 89 ? 11.739 76.520 99.524 1.00 21.02 95 LEU L N 1
ATOM 670 C CA . LEU A 1 89 ? 10.693 76.534 100.581 1.00 17.96 95 LEU L CA 1
ATOM 671 C C . LEU A 1 89 ? 10.867 75.410 101.586 1.00 20.46 95 LEU L C 1
ATOM 672 O O . LEU A 1 89 ? 11.634 74.478 101.322 1.00 23.94 95 LEU L O 1
ATOM 677 N N . PRO A 1 90 ? 10.168 75.478 102.723 1.00 15.98 96 PRO L N 1
ATOM 678 C CA . PRO A 1 90 ? 10.299 74.470 103.743 1.00 14.19 96 PRO L CA 1
ATOM 679 C C . PRO A 1 90 ? 9.971 73.034 103.289 1.00 19.30 96 PRO L C 1
ATOM 680 O O . PRO A 1 90 ? 9.488 72.841 102.196 1.00 19.62 96 PRO L O 1
ATOM 684 N N . VAL A 1 91 ? 10.296 72.009 104.097 1.00 21.92 97 VAL L N 1
ATOM 685 C CA . VAL A 1 91 ? 10.103 70.601 103.737 1.00 20.11 97 VAL L CA 1
ATOM 686 C C . VAL A 1 91 ? 8.695 70.252 103.378 1.00 21.55 97 VAL L C 1
ATOM 687 O O . VAL A 1 91 ? 8.458 69.309 102.623 1.00 19.17 97 VAL L O 1
ATOM 691 N N . TYR A 1 92 ? 7.765 71.051 103.919 1.00 22.75 98 TYR L N 1
ATOM 692 C CA . TYR A 1 92 ? 6.319 70.921 103.711 1.00 17.13 98 TYR L CA 1
ATOM 693 C C . TYR A 1 92 ? 5.721 71.365 102.384 1.00 24.73 98 TYR L C 1
ATOM 694 O O . TYR A 1 92 ? 4.514 71.216 102.171 1.00 30.53 98 TYR L O 1
ATOM 703 N N . ARG A 1 93 ? 6.610 71.797 101.492 1.00 23.50 99 ARG L N 1
ATOM 704 C CA . ARG A 1 93 ? 6.441 72.218 100.099 1.00 20.23 99 ARG L CA 1
ATOM 705 C C . ARG A 1 93 ? 7.573 71.578 99.313 1.00 19.73 99 ARG L C 1
ATOM 706 O O . ARG A 1 93 ? 8.445 72.301 98.815 1.00 19.72 99 ARG L O 1
ATOM 714 N N . PRO A 1 94 ? 7.608 70.227 99.291 1.00 22.38 100 PRO L N 1
ATOM 715 C CA . PRO A 1 94 ? 8.715 69.469 98.730 1.00 27.07 100 PRO L CA 1
ATOM 716 C C . PRO A 1 94 ? 9.137 69.766 97.317 1.00 35.02 100 PRO L C 1
ATOM 717 O O . PRO A 1 94 ? 10.324 69.601 96.991 1.00 39.89 100 PRO L O 1
ATOM 721 N N . GLU A 1 95 ? 8.167 70.191 96.506 1.00 29.48 101 GLU L N 1
ATOM 722 C CA . GLU A 1 95 ? 8.472 70.522 95.142 1.00 24.30 101 GLU L CA 1
ATOM 723 C C . GLU A 1 95 ? 9.666 71.472 95.059 1.00 15.08 101 GLU L C 1
ATOM 724 O O . GLU A 1 95 ? 10.404 71.524 94.097 1.00 16.15 101 GLU L O 1
ATOM 730 N N . PHE A 1 96 ? 9.806 72.291 96.063 1.00 12.62 102 PHE L N 1
ATOM 731 C CA . PHE A 1 96 ? 10.833 73.280 96.036 1.00 12.94 102 PHE L CA 1
ATOM 732 C C . PHE A 1 96 ? 11.753 73.180 97.207 1.00 14.74 102 PHE L C 1
ATOM 733 O O . PHE A 1 96 ? 12.340 74.195 97.596 1.00 22.18 102 PHE L O 1
ATOM 741 N N . ALA A 1 97 ? 11.805 71.978 97.780 1.00 12.97 103 ALA L N 1
ATOM 742 C CA . ALA A 1 97 ? 12.615 71.662 98.942 1.00 8.37 103 ALA L CA 1
ATOM 743 C C . ALA A 1 97 ? 13.820 70.881 98.478 1.00 13.56 103 ALA L C 1
ATOM 744 O O . ALA A 1 97 ? 13.668 69.874 97.814 1.00 15.14 103 ALA L O 1
ATOM 746 N N . ASN A 1 98 ? 14.995 71.400 98.816 1.00 18.82 104 ASN L N 1
ATOM 747 C CA . ASN A 1 98 ? 16.289 70.872 98.425 1.00 21.30 104 ASN L CA 1
ATOM 748 C C . ASN A 1 98 ? 17.124 70.098 99.446 1.00 23.60 104 ASN L C 1
ATOM 749 O O . ASN A 1 98 ? 18.240 69.709 99.087 1.00 24.87 104 ASN L O 1
ATOM 754 N N . ASP A 1 99 ? 16.590 69.801 100.663 1.00 21.46 105 ASP L N 1
ATOM 755 C CA . ASP A 1 99 ? 17.333 68.958 101.598 1.00 18.47 105 ASP L CA 1
ATOM 756 C C . ASP A 1 99 ? 16.924 67.496 101.417 1.00 19.63 105 ASP L C 1
ATOM 757 O O . ASP A 1 99 ? 17.582 66.577 101.938 1.00 17.12 105 ASP L O 1
ATOM 762 N N . ILE A 1 100 ? 15.811 67.297 100.674 1.00 20.84 106 ILE L N 1
ATOM 763 C CA . ILE A 1 100 ? 15.266 65.970 100.377 1.00 21.05 106 ILE L CA 1
ATOM 764 C C . ILE A 1 100 ? 16.130 65.210 99.332 1.00 23.22 106 ILE L C 1
ATOM 765 O O . ILE A 1 100 ? 16.669 65.840 98.404 1.00 21.19 106 ILE L O 1
ATOM 770 N N . ILE A 1 101 ? 16.295 63.858 99.478 1.00 23.48 107 ILE L N 1
ATOM 771 C CA . ILE A 1 101 ? 17.113 63.084 98.535 1.00 19.13 107 ILE L CA 1
ATOM 772 C C . ILE A 1 101 ? 16.189 62.700 97.382 1.00 16.86 107 ILE L C 1
ATOM 773 O O . ILE A 1 101 ? 15.308 61.871 97.524 1.00 19.71 107 ILE L O 1
ATOM 778 N N . TRP A 1 102 ? 16.377 63.364 96.249 1.00 15.66 108 TRP L N 1
ATOM 779 C CA . TRP A 1 102 ? 15.591 63.234 95.022 1.00 13.78 108 TRP L CA 1
ATOM 780 C C . TRP A 1 102 ? 15.980 62.123 94.106 1.00 16.05 108 TRP L C 1
ATOM 781 O O . TRP A 1 102 ? 16.072 62.314 92.887 1.00 15.65 108 TRP L O 1
ATOM 792 N N . CYS A 1 103 ? 16.136 60.961 94.722 1.00 16.89 109 CYS L N 1
ATOM 793 C CA . CYS A 1 103 ? 16.531 59.731 94.044 1.00 18.05 109 CYS L CA 1
ATOM 794 C C . CYS A 1 103 ? 15.381 58.831 93.643 1.00 21.03 109 CYS L C 1
ATOM 795 O O . CYS A 1 103 ? 15.582 57.889 92.921 1.00 22.58 109 CYS L O 1
ATOM 798 N N . PHE A 1 104 ? 14.169 59.133 94.086 1.00 22.61 110 PHE L N 1
ATOM 799 C CA . PHE A 1 104 ? 12.988 58.341 93.786 1.00 17.31 110 PHE L CA 1
ATOM 800 C C . PHE A 1 104 ? 12.870 58.023 92.336 1.00 15.82 110 PHE L C 1
ATOM 801 O O . PHE A 1 104 ? 12.949 58.900 91.483 1.00 18.16 110 PHE L O 1
ATOM 809 N N . GLY A 1 105 ? 12.673 56.758 92.029 1.00 16.29 111 GLY L N 1
ATOM 810 C CA . GLY A 1 105 ? 12.578 56.497 90.584 1.00 18.36 111 GLY L CA 1
ATOM 811 C C . GLY A 1 105 ? 13.849 55.965 89.900 1.00 24.25 111 GLY L C 1
ATOM 812 O O . GLY A 1 105 ? 13.807 55.431 88.797 1.00 29.27 111 GLY L O 1
ATOM 813 N N . ALA A 1 106 ? 14.996 56.098 90.526 1.00 23.65 112 ALA L N 1
ATOM 814 C CA . ALA A 1 106 ? 16.220 55.568 89.957 1.00 20.59 112 ALA L CA 1
ATOM 815 C C . ALA A 1 106 ? 16.055 54.058 89.873 1.00 23.79 112 ALA L C 1
ATOM 816 O O . ALA A 1 106 ? 15.389 53.443 90.677 1.00 26.03 112 ALA L O 1
ATOM 818 N N . GLU A 1 107 ? 16.666 53.443 88.896 1.00 25.19 113 GLU L N 1
ATOM 819 C CA . GLU A 1 107 ? 16.582 52.013 88.734 1.00 22.44 113 GLU L CA 1
ATOM 820 C C . GLU A 1 107 ? 17.230 51.329 89.884 1.00 23.77 113 GLU L C 1
ATOM 821 O O . GLU A 1 107 ? 18.008 51.885 90.648 1.00 24.13 113 GLU L O 1
ATOM 827 N N . ASP A 1 108 ? 16.937 50.066 89.922 1.00 23.98 114 ASP L N 1
ATOM 828 C CA . ASP A 1 108 ? 17.516 49.251 90.924 1.00 29.72 114 ASP L CA 1
ATOM 829 C C . ASP A 1 108 ? 17.273 49.723 92.350 1.00 31.18 114 ASP L C 1
ATOM 830 O O . ASP A 1 108 ? 17.843 49.220 93.310 1.00 29.25 114 ASP L O 1
ATOM 835 N N . ASP A 1 109 ? 16.431 50.720 92.517 1.00 36.26 115 ASP L N 1
ATOM 836 C CA . ASP A 1 109 ? 16.163 51.241 93.858 1.00 38.12 115 ASP L CA 1
ATOM 837 C C . ASP A 1 109 ? 17.292 52.067 94.468 1.00 33.36 115 ASP L C 1
ATOM 838 O O . ASP A 1 109 ? 17.391 52.169 95.690 1.00 33.44 115 ASP L O 1
ATOM 843 N N . ALA A 1 110 ? 18.136 52.621 93.609 1.00 26.18 116 ALA L N 1
ATOM 844 C CA . ALA A 1 110 ? 19.229 53.429 94.046 1.00 20.38 116 ALA L CA 1
ATOM 845 C C . ALA A 1 110 ? 18.613 54.631 94.763 1.00 19.68 116 ALA L C 1
ATOM 846 O O . ALA A 1 110 ? 17.786 55.293 94.161 1.00 23.62 116 ALA L O 1
ATOM 848 N N . MET A 1 111 ? 19.005 54.870 96.038 1.00 17.97 117 MET L N 1
ATOM 849 C CA . MET A 1 111 ? 18.570 55.962 96.907 1.00 19.81 117 MET L CA 1
ATOM 850 C C . MET A 1 111 ? 19.724 56.723 97.539 1.00 13.96 117 MET L C 1
ATOM 851 O O . MET A 1 111 ? 19.507 57.640 98.327 1.00 16.08 117 MET L O 1
ATOM 856 N N . THR A 1 112 ? 20.955 56.328 97.189 1.00 14.39 118 THR L N 1
ATOM 857 C CA . THR A 1 112 ? 22.158 56.985 97.688 1.00 13.21 118 THR L CA 1
ATOM 858 C C . THR A 1 112 ? 22.452 58.153 96.803 1.00 10.09 118 THR L C 1
ATOM 859 O O . THR A 1 112 ? 22.260 58.061 95.625 1.00 12.99 118 THR L O 1
ATOM 863 N N . TYR A 1 113 ? 22.848 59.251 97.393 1.00 13.75 119 TYR L N 1
ATOM 864 C CA . TYR A 1 113 ? 23.113 60.473 96.672 1.00 14.59 119 TYR L CA 1
ATOM 865 C C . TYR A 1 113 ? 24.543 60.566 96.105 1.00 15.48 119 TYR L C 1
ATOM 866 O O . TYR A 1 113 ? 25.499 60.434 96.841 1.00 13.39 119 TYR L O 1
ATOM 875 N N . HIS A 1 114 ? 24.691 60.786 94.797 1.00 10.60 120 HIS L N 1
ATOM 876 C CA . HIS A 1 114 ? 25.992 60.934 94.193 1.00 9.43 120 HIS L CA 1
ATOM 877 C C . HIS A 1 114 ? 26.194 62.373 93.708 1.00 14.71 120 HIS L C 1
ATOM 878 O O . HIS A 1 114 ? 27.153 63.036 94.066 1.00 12.60 120 HIS L O 1
ATOM 885 N N . CYS A 1 115 ? 25.298 62.850 92.825 1.00 18.96 121 CYS L N 1
ATOM 886 C CA . CYS A 1 115 ? 25.406 64.183 92.300 1.00 17.49 121 CYS L CA 1
ATOM 887 C C . CYS A 1 115 ? 24.068 64.610 91.728 1.00 17.50 121 CYS L C 1
ATOM 888 O O . CYS A 1 115 ? 23.144 63.814 91.628 1.00 12.89 121 CYS L O 1
ATOM 891 N N . THR A 1 116 ? 23.959 65.873 91.384 1.00 18.22 122 THR L N 1
ATOM 892 C CA . THR A 1 116 ? 22.740 66.468 90.830 1.00 18.13 122 THR L CA 1
ATOM 893 C C . THR A 1 116 ? 22.948 67.116 89.449 1.00 18.62 122 THR L C 1
ATOM 894 O O . THR A 1 116 ? 23.937 67.854 89.274 1.00 20.73 122 THR L O 1
ATOM 898 N N . ILE A 1 117 ? 22.006 66.865 88.483 1.00 13.90 123 ILE L N 1
ATOM 899 C CA . ILE A 1 117 ? 22.048 67.492 87.163 1.00 15.33 123 ILE L CA 1
ATOM 900 C C . ILE A 1 117 ? 21.170 68.756 87.122 1.00 19.24 123 ILE L C 1
ATOM 901 O O . ILE A 1 117 ? 20.288 68.968 87.979 1.00 17.04 123 ILE L O 1
ATOM 906 N N . SER A 1 118 ? 21.415 69.608 86.133 1.00 19.48 124 SER L N 1
ATOM 907 C CA . SER A 1 118 ? 20.668 70.860 85.998 1.00 18.77 124 SER L CA 1
ATOM 908 C C . SER A 1 118 ? 20.015 71.021 84.623 1.00 19.20 124 SER L C 1
ATOM 909 O O . SER A 1 118 ? 20.307 71.944 83.849 1.00 20.42 124 SER L O 1
ATOM 912 N N . PRO A 1 119 ? 19.146 70.096 84.278 1.00 18.00 125 PRO L N 1
ATOM 913 C CA . PRO A 1 119 ? 18.515 70.220 82.981 1.00 20.91 125 PRO L CA 1
ATOM 914 C C . PRO A 1 119 ? 17.367 71.261 83.025 1.00 23.67 125 PRO L C 1
ATOM 915 O O . PRO A 1 119 ? 16.732 71.530 84.027 1.00 24.23 125 PRO L O 1
ATOM 919 N N . ILE A 1 120 ? 17.112 71.909 81.912 1.00 25.32 126 ILE L N 1
ATOM 920 C CA . ILE A 1 120 ? 16.036 72.842 81.846 1.00 23.73 126 ILE L CA 1
ATOM 921 C C . ILE A 1 120 ? 14.832 72.045 81.413 1.00 24.17 126 ILE L C 1
ATOM 922 O O . ILE A 1 120 ? 14.873 71.197 80.483 1.00 22.03 126 ILE L O 1
ATOM 927 N N . VAL A 1 121 ? 13.759 72.353 82.114 1.00 27.97 127 VAL L N 1
ATOM 928 C CA . VAL A 1 121 ? 12.493 71.683 81.893 1.00 29.55 127 VAL L CA 1
ATOM 929 C C . VAL A 1 121 ? 11.426 72.611 81.278 1.00 29.75 127 VAL L C 1
ATOM 930 O O . VAL A 1 121 ? 10.374 72.198 80.880 1.00 32.35 127 VAL L O 1
ATOM 934 N N . GLY A 1 122 ? 11.721 73.896 81.158 1.00 25.94 128 GLY L N 1
ATOM 935 C CA . GLY A 1 122 ? 10.845 74.853 80.572 1.00 19.80 128 GLY L CA 1
ATOM 936 C C . GLY A 1 122 ? 11.081 76.234 81.140 1.00 26.76 128 GLY L C 1
ATOM 937 O O . GLY A 1 122 ? 11.814 76.369 82.108 1.00 34.00 128 GLY L O 1
ATOM 938 N N . LYS A 1 123 ? 10.491 77.248 80.495 1.00 29.35 129 LYS L N 1
ATOM 939 C CA . LYS A 1 123 ? 10.499 78.666 80.894 1.00 30.68 129 LYS L CA 1
ATOM 940 C C . LYS A 1 123 ? 9.406 78.663 81.930 1.00 33.32 129 LYS L C 1
ATOM 941 O O . LYS A 1 123 ? 8.628 77.738 81.841 1.00 34.80 129 LYS L O 1
ATOM 947 N N . ALA A 1 124 ? 9.191 79.505 82.934 1.00 39.18 130 ALA L N 1
ATOM 948 C CA . ALA A 1 124 ? 9.792 80.701 83.473 1.00 49.05 130 ALA L CA 1
ATOM 949 C C . ALA A 1 124 ? 9.859 80.481 85.004 1.00 60.47 130 ALA L C 1
ATOM 950 O O . ALA A 1 124 ? 10.406 79.432 85.441 1.00 60.16 130 ALA L O 1
ATOM 953 C CA . SER B 2 1 ? 45.952 70.547 127.876 1.00 32.65 1 SER H CA 1
ATOM 954 C CA . SER B 2 2 ? 44.367 67.091 127.655 1.00 29.48 2 SER H CA 1
ATOM 955 C CA . ALA B 2 3 ? 47.492 66.065 125.880 1.00 25.46 3 ALA H CA 1
ATOM 956 C CA . SER B 2 4 ? 49.761 67.710 128.293 1.00 24.81 4 SER H CA 1
ATOM 957 C CA . ALA B 2 5 ? 47.855 66.418 131.264 1.00 24.35 5 ALA H CA 1
ATOM 958 C CA . ALA B 2 6 ? 48.314 63.002 129.648 1.00 32.77 6 ALA H CA 1
ATOM 959 C CA . ALA B 2 7 ? 51.962 63.177 129.101 1.00 22.51 7 ALA H CA 1
ATOM 960 C CA . ALA B 2 8 ? 52.371 64.202 132.727 1.00 30.86 8 ALA H CA 1
ATOM 961 C CA . ALA B 2 9 ? 50.346 61.358 134.095 1.00 29.89 9 ALA H CA 1
ATOM 962 C CA . ALA B 2 10 ? 51.914 58.816 131.794 1.00 25.91 10 ALA H CA 1
ATOM 963 C CA . ALA B 2 11 ? 55.346 60.090 132.708 1.00 29.95 11 ALA H CA 1
ATOM 964 C CA . ALA B 2 12 ? 54.500 59.632 136.371 1.00 30.95 12 ALA H CA 1
ATOM 965 C CA . ALA B 2 13 ? 53.399 56.125 136.157 1.00 30.64 13 ALA H CA 1
ATOM 966 C CA . LEU B 2 14 ? 56.534 55.052 134.321 1.00 33.61 14 LEU H CA 1
ATOM 967 C CA . ALA B 2 15 ? 58.574 56.653 136.986 1.00 34.99 15 ALA H CA 1
ATOM 968 C CA . ALA B 2 16 ? 56.590 55.013 139.690 1.00 32.14 16 ALA H CA 1
ATOM 969 C CA . GLY B 2 17 ? 57.171 51.840 137.855 1.00 44.39 17 GLY H CA 1
ATOM 970 C CA . ALA B 2 18 ? 53.492 51.414 137.175 1.00 36.45 18 ALA H CA 1
ATOM 971 C CA . ALA B 2 19 ? 52.812 49.117 134.186 1.00 38.63 19 ALA H CA 1
ATOM 972 C CA . ASP B 2 20 ? 50.604 49.771 131.079 1.00 19.62 20 ASP H CA 1
ATOM 973 C CA . GLY B 2 21 ? 47.762 47.214 131.006 1.00 26.72 21 GLY H CA 1
ATOM 974 C CA . PRO B 2 22 ? 45.477 48.010 128.005 1.00 16.41 22 PRO H CA 1
ATOM 975 C CA . THR B 2 23 ? 41.779 47.774 128.327 1.00 23.39 23 THR H CA 1
ATOM 976 C CA . ASN B 2 24 ? 38.579 49.149 126.664 1.00 23.12 24 ASN H CA 1
ATOM 977 C CA . ASP B 2 25 ? 37.318 52.262 128.417 1.00 21.79 25 ASP H CA 1
ATOM 978 C CA . GLU B 2 26 ? 33.842 52.990 129.634 1.00 18.19 26 GLU H CA 1
ATOM 979 C CA . ALA B 2 27 ? 32.248 56.467 129.246 1.00 20.84 27 ALA H CA 1
ATOM 980 C CA . PRO B 2 28 ? 31.187 58.525 132.256 1.00 21.35 28 PRO H CA 1
ATOM 981 C CA . GLY B 2 29 ? 27.518 58.421 133.242 1.00 28.01 29 GLY H CA 1
ATOM 982 C CA . ALA B 2 30 ? 25.324 60.453 130.947 1.00 21.77 30 ALA H CA 1
ATOM 983 C CA . ASP B 2 31 ? 24.877 64.141 132.216 1.00 29.40 31 ASP H CA 1
ATOM 984 C CA . GLY B 2 32 ? 23.117 67.492 131.552 1.00 23.25 32 GLY H CA 1
ATOM 985 C CA . ARG B 2 33 ? 26.583 68.631 130.100 1.00 22.73 33 ARG H CA 1
ATOM 986 C CA . ARG B 2 34 ? 27.194 65.800 127.578 1.00 20.91 34 ARG H CA 1
ATOM 987 C CA . SER B 2 35 ? 26.458 66.757 123.884 1.00 20.25 35 SER H CA 1
ATOM 988 C CA . TYR B 2 36 ? 26.236 64.488 120.847 1.00 15.21 36 TYR H CA 1
ATOM 989 C CA . ILE B 2 37 ? 27.417 65.820 117.528 1.00 14.10 37 ILE H CA 1
ATOM 990 C CA . ASN B 2 38 ? 25.989 64.042 114.308 1.00 13.56 38 ASN H CA 1
ATOM 991 C CA . LEU B 2 39 ? 27.986 64.504 111.140 1.00 14.58 39 LEU H CA 1
ATOM 992 C CA . PRO B 2 40 ? 25.830 63.861 108.055 1.00 11.84 40 PRO H CA 1
ATOM 993 C CA . ALA B 2 41 ? 29.060 64.332 106.157 1.00 11.62 41 ALA H CA 1
ATOM 994 C CA . HIS B 2 42 ? 27.524 66.037 103.260 1.00 21.05 42 HIS H CA 1
ATOM 995 C CA . HIS B 2 43 ? 25.302 63.172 102.120 1.00 12.72 43 HIS H CA 1
ATOM 996 C CA . SER B 2 44 ? 27.909 60.558 102.363 1.00 14.65 44 SER H CA 1
ATOM 997 C CA . ALA B 2 45 ? 26.939 56.864 102.753 1.00 9.67 45 ALA H CA 1
ATOM 998 C CA . ILE B 2 46 ? 28.470 56.375 106.268 1.00 17.96 46 ILE H CA 1
ATOM 999 C CA . ILE B 2 47 ? 28.621 58.948 109.046 1.00 16.32 47 ILE H CA 1
ATOM 1000 C CA . GLN B 2 48 ? 29.845 59.481 112.567 1.00 13.78 48 GLN H CA 1
ATOM 1001 C CA . GLN B 2 49 ? 28.657 60.871 115.788 1.00 18.30 49 GLN H CA 1
ATOM 1002 C CA . TRP B 2 50 ? 30.834 62.426 118.566 1.00 13.22 50 TRP H CA 1
ATOM 1003 C CA . VAL B 2 51 ? 30.000 62.300 122.235 1.00 17.31 51 VAL H CA 1
ATOM 1004 C CA . LEU B 2 52 ? 31.584 65.280 124.092 1.00 19.74 52 LEU H CA 1
ATOM 1005 C CA . ASP B 2 53 ? 31.543 66.665 127.475 1.00 18.64 53 ASP H CA 1
ATOM 1006 C CA . ALA B 2 54 ? 30.742 70.396 128.218 1.00 19.54 54 ALA H CA 1
ATOM 1007 C CA . GLY B 2 55 ? 32.938 71.156 130.932 1.00 26.83 55 GLY H CA 1
ATOM 1008 C CA . SER B 2 56 ? 36.063 69.830 129.328 1.00 27.04 56 SER H CA 1
ATOM 1009 C CA . GLY B 2 57 ? 35.437 69.746 125.635 1.00 23.14 57 GLY H CA 1
ATOM 1010 C CA . SER B 2 58 ? 36.667 66.147 125.959 1.00 23.52 58 SER H CA 1
ATOM 1011 C CA . ILE B 2 59 ? 35.639 63.446 123.404 1.00 17.24 59 ILE H CA 1
ATOM 1012 C CA . LEU B 2 60 ? 34.116 60.588 125.347 1.00 18.19 60 LEU H CA 1
ATOM 1013 C CA . GLY B 2 61 ? 33.397 58.286 122.522 1.00 20.14 61 GLY H CA 1
ATOM 1014 C CA . HIS B 2 62 ? 31.807 58.232 119.110 1.00 24.31 62 HIS H CA 1
ATOM 1015 C CA . VAL B 2 63 ? 29.422 56.073 117.150 1.00 15.96 63 VAL H CA 1
ATOM 1016 C CA . ASN B 2 64 ? 29.199 55.016 113.481 1.00 13.73 64 ASN H CA 1
ATOM 1017 C CA . GLY B 2 65 ? 26.019 55.307 111.374 1.00 6.38 65 GLY H CA 1
ATOM 1018 C CA . GLY B 2 66 ? 24.935 54.812 107.865 1.00 3.09 66 GLY H CA 1
ATOM 1019 C CA . PHE B 2 67 ? 23.306 57.191 105.423 1.00 14.40 67 PHE H CA 1
ATOM 1020 C CA . LEU B 2 68 ? 21.561 60.234 106.806 1.00 16.59 68 LEU H CA 1
ATOM 1021 C CA . PRO B 2 69 ? 20.749 58.685 110.133 1.00 16.05 69 PRO H CA 1
ATOM 1022 C CA . ASN B 2 70 ? 18.402 60.474 112.682 1.00 17.21 70 ASN H CA 1
ATOM 1023 C CA . PRO B 2 71 ? 19.988 60.486 116.134 1.00 16.67 71 PRO H CA 1
ATOM 1024 C CA . VAL B 2 72 ? 17.840 60.450 119.350 1.00 19.57 72 VAL H CA 1
ATOM 1025 C CA . ALA B 2 73 ? 18.682 60.715 123.080 1.00 18.75 73 ALA H CA 1
ATOM 1026 C CA . ALA B 2 74 ? 16.521 59.644 125.975 1.00 18.85 74 ALA H CA 1
ATOM 1027 C CA . HIS B 2 75 ? 16.046 62.678 128.151 1.00 26.58 75 HIS H CA 1
ATOM 1028 C CA . SER B 2 76 ? 16.665 60.662 131.326 1.00 25.97 76 SER H CA 1
ATOM 1029 C CA . GLY B 2 77 ? 20.004 59.781 129.844 1.00 23.10 77 GLY H CA 1
ATOM 1030 C CA . SER B 2 78 ? 19.163 56.116 129.725 1.00 27.74 78 SER H CA 1
ATOM 1031 C CA . GLU B 2 79 ? 20.095 55.462 126.133 1.00 23.31 79 GLU H CA 1
ATOM 1032 C CA . PHE B 2 80 ? 20.838 57.136 122.852 1.00 14.21 80 PHE H CA 1
ATOM 1033 C CA . ALA B 2 81 ? 19.683 55.696 119.553 1.00 11.04 81 ALA H CA 1
ATOM 1034 C CA . LEU B 2 82 ? 19.908 56.108 115.730 1.00 15.76 82 LEU H CA 1
ATOM 1035 C CA . ALA B 2 83 ? 17.447 55.336 112.909 1.00 12.18 83 ALA H CA 1
ATOM 1036 C CA . SER B 2 84 ? 19.997 54.313 110.153 1.00 14.44 84 SER H CA 1
ATOM 1037 C CA . THR B 2 85 ? 20.226 52.911 106.596 1.00 13.08 85 THR H CA 1
ATOM 1038 C CA . SER B 2 86 ? 22.866 50.455 105.046 1.00 17.11 86 SER H CA 1
ATOM 1039 C CA . PHE B 2 87 ? 23.425 48.875 101.572 1.00 21.65 87 PHE H CA 1
ATOM 1040 C CA . SER B 2 88 ? 24.894 45.450 100.684 1.00 21.01 88 SER H CA 1
ATOM 1041 C CA . ARG B 2 89 ? 27.604 47.018 98.567 1.00 17.85 89 ARG H CA 1
ATOM 1042 C CA . ILE B 2 90 ? 28.490 50.360 100.127 1.00 20.13 90 ILE H CA 1
ATOM 1043 C CA . ALA B 2 91 ? 25.954 52.624 98.491 1.00 15.23 91 ALA H CA 1
ATOM 1044 C CA . LYS B 2 92 ? 24.213 50.073 96.328 1.00 17.39 92 LYS H CA 1
ATOM 1045 C CA . GLY B 2 93 ? 22.703 46.631 96.647 1.00 20.64 93 GLY H CA 1
ATOM 1046 C CA . LYS B 2 94 ? 20.055 45.562 99.228 1.00 24.93 94 LYS H CA 1
ATOM 1047 C CA . ARG B 2 95 ? 19.193 48.331 101.607 1.00 17.81 95 ARG H CA 1
ATOM 1048 C CA . THR B 2 96 ? 18.412 47.696 105.232 1.00 16.76 96 THR H CA 1
ATOM 1049 C CA . ASP B 2 97 ? 16.844 50.443 107.504 1.00 15.92 97 ASP H CA 1
ATOM 1050 C CA . TYR B 2 98 ? 17.265 49.645 111.247 1.00 13.83 98 TYR H CA 1
ATOM 1051 C CA . VAL B 2 99 ? 16.926 51.336 114.597 1.00 20.33 99 VAL H CA 1
ATOM 1052 C CA . GLU B 2 100 ? 19.959 50.953 116.790 1.00 15.69 100 GLU H CA 1
ATOM 1053 C CA . VAL B 2 101 ? 20.093 51.543 120.540 1.00 15.11 101 VAL H CA 1
ATOM 1054 C CA . PHE B 2 102 ? 23.211 52.141 122.473 1.00 15.43 102 PHE H CA 1
ATOM 1055 C CA . ASP B 2 103 ? 24.258 51.681 126.004 1.00 24.17 103 ASP H CA 1
ATOM 1056 C CA . PRO B 2 104 ? 25.329 55.139 127.252 1.00 23.73 104 PRO H CA 1
ATOM 1057 C CA . VAL B 2 105 ? 28.329 53.994 129.142 1.00 19.97 105 VAL H CA 1
ATOM 1058 C CA . THR B 2 106 ? 29.687 51.105 127.133 1.00 26.35 106 THR H CA 1
ATOM 1059 C CA . PHE B 2 107 ? 28.444 52.421 123.737 1.00 20.78 107 PHE H CA 1
ATOM 1060 C CA . LEU B 2 108 ? 27.548 49.001 122.737 1.00 18.31 108 LEU H CA 1
ATOM 1061 C CA . PRO B 2 109 ? 24.497 48.341 120.784 1.00 20.82 109 PRO H CA 1
ATOM 1062 C CA . ILE B 2 110 ? 21.903 46.885 123.018 1.00 24.79 110 ILE H CA 1
ATOM 1063 C CA . ALA B 2 111 ? 19.332 46.629 120.278 1.00 22.10 111 ALA H CA 1
ATOM 1064 C CA . ASP B 2 112 ? 19.194 46.561 116.529 1.00 23.25 112 ASP H CA 1
ATOM 1065 C CA . ILE B 2 113 ? 15.700 46.663 115.040 1.00 22.46 113 ILE H CA 1
ATOM 1066 C CA . GLU B 2 114 ? 15.083 46.242 111.321 1.00 25.26 114 GLU H CA 1
ATOM 1067 C CA . LEU B 2 115 ? 12.462 48.338 109.671 1.00 23.39 115 LEU H CA 1
ATOM 1068 C CA . PRO B 2 116 ? 10.585 46.477 107.037 1.00 29.91 116 PRO H CA 1
ATOM 1069 C CA . ASP B 2 117 ? 10.483 47.659 103.554 1.00 31.46 117 ASP H CA 1
ATOM 1070 C CA . ALA B 2 118 ? 13.157 50.337 104.031 1.00 28.30 118 ALA H CA 1
ATOM 1071 C CA . PRO B 2 119 ? 10.657 52.990 105.170 1.00 15.94 119 PRO H CA 1
ATOM 1072 C CA . ARG B 2 120 ? 12.975 55.798 106.344 1.00 16.09 120 ARG H CA 1
ATOM 1073 C CA . PHE B 2 121 ? 12.672 59.196 104.738 1.00 12.54 121 PHE H CA 1
ATOM 1074 C CA . ASP B 2 122 ? 16.115 60.118 103.354 1.00 11.20 122 ASP H CA 1
ATOM 1075 C CA . VAL B 2 123 ? 16.571 63.870 103.865 1.00 15.67 123 VAL H CA 1
ATOM 1076 C CA . GLY B 2 124 ? 19.080 66.285 105.669 1.00 14.28 124 GLY H CA 1
ATOM 1077 C CA . PRO B 2 125 ? 18.487 65.979 109.506 1.00 16.10 125 PRO H CA 1
ATOM 1078 C CA . TYR B 2 126 ? 16.280 68.336 111.373 1.00 13.10 126 TYR H CA 1
ATOM 1079 C CA . SER B 2 127 ? 15.888 67.536 115.167 1.00 16.56 127 SER H CA 1
ATOM 1080 C CA . TRP B 2 128 ? 12.187 66.364 115.544 1.00 22.58 128 TRP H CA 1
ATOM 1081 C CA . MET B 2 129 ? 11.814 64.715 112.221 1.00 21.58 129 MET H CA 1
ATOM 1082 C CA . ASN B 2 130 ? 12.006 61.627 114.424 1.00 18.02 130 ASN H CA 1
ATOM 1083 C CA . ALA B 2 131 ? 11.290 61.409 118.005 1.00 23.46 131 ALA H CA 1
ATOM 1084 C CA . ASN B 2 132 ? 11.136 59.196 121.053 1.00 24.99 132 ASN H CA 1
ATOM 1085 C CA . THR B 2 133 ? 7.860 58.833 122.938 1.00 25.73 133 THR H CA 1
ATOM 1086 C CA . PRO B 2 134 ? 8.099 60.515 126.352 1.00 23.68 134 PRO H CA 1
ATOM 1087 C CA . ASN B 2 135 ? 8.113 57.100 127.857 1.00 32.23 135 ASN H CA 1
ATOM 1088 C CA . ASN B 2 136 ? 11.250 56.091 125.850 1.00 26.38 136 ASN H CA 1
ATOM 1089 C CA . ALA B 2 137 ? 9.301 53.013 124.929 1.00 25.97 137 ALA H CA 1
ATOM 1090 C CA . ASP B 2 138 ? 8.912 53.899 121.264 1.00 28.15 138 ASP H CA 1
ATOM 1091 C CA . LEU B 2 139 ? 10.713 55.699 118.500 1.00 22.01 139 LEU H CA 1
ATOM 1092 C CA . LEU B 2 140 ? 8.491 57.494 115.953 1.00 20.59 140 LEU H CA 1
ATOM 1093 C CA . PHE B 2 141 ? 9.958 57.954 112.467 1.00 16.40 141 PHE H CA 1
ATOM 1094 C CA . PHE B 2 142 ? 8.596 59.550 109.216 1.00 17.45 142 PHE H CA 1
ATOM 1095 C CA . GLN B 2 143 ? 8.123 57.891 105.877 1.00 19.17 143 GLN H CA 1
ATOM 1096 C CA . PHE B 2 144 ? 7.452 60.009 102.754 1.00 18.34 144 PHE H CA 1
ATOM 1097 C CA . ALA B 2 145 ? 7.534 57.386 99.901 1.00 22.30 145 ALA H CA 1
ATOM 1098 C CA . ALA B 2 146 ? 4.747 55.102 98.989 1.00 29.10 146 ALA H CA 1
ATOM 1099 C CA . GLY B 2 147 ? 2.848 57.741 101.175 1.00 24.97 147 GLY H CA 1
ATOM 1100 C CA . PRO B 2 148 ? 3.183 59.596 104.500 1.00 25.57 148 PRO H CA 1
ATOM 1101 C CA . ALA B 2 149 ? 3.199 57.587 107.565 1.00 21.48 149 ALA H CA 1
ATOM 1102 C CA . VAL B 2 150 ? 4.686 57.458 110.958 1.00 21.43 150 VAL H CA 1
ATOM 1103 C CA . GLY B 2 151 ? 6.351 54.255 111.794 1.00 21.60 151 GLY H CA 1
ATOM 1104 C CA . LEU B 2 152 ? 6.074 52.931 115.251 1.00 28.43 152 LEU H CA 1
ATOM 11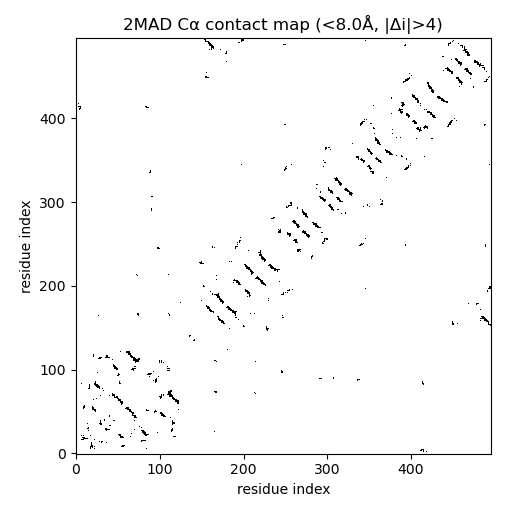05 C CA . VAL B 2 153 ? 9.098 51.046 116.806 1.00 20.73 153 VAL H CA 1
ATOM 1106 C CA . VAL B 2 154 ? 8.712 49.161 120.103 1.00 23.45 154 VAL H CA 1
ATOM 1107 C CA . GLN B 2 155 ? 11.864 49.554 121.902 1.00 28.58 155 GLN H CA 1
ATOM 1108 C CA . GLY B 2 156 ? 10.685 47.544 124.851 1.00 44.46 156 GLY H CA 1
ATOM 1109 C CA . GLY B 2 157 ? 9.734 44.566 122.704 1.00 34.14 157 GLY H CA 1
ATOM 1110 C CA . SER B 2 158 ? 12.661 45.459 120.391 1.00 26.21 158 SER H CA 1
ATOM 1111 C CA . SER B 2 159 ? 10.254 45.331 117.445 1.00 25.68 159 SER H CA 1
ATOM 1112 C CA . ASP B 2 160 ? 8.700 47.373 114.533 1.00 22.85 160 ASP H CA 1
ATOM 1113 C CA . ASP B 2 161 ? 5.122 47.861 115.631 1.00 28.00 161 ASP H CA 1
ATOM 1114 C CA . GLN B 2 162 ? 2.728 49.537 113.083 1.00 21.40 162 GLN H CA 1
ATOM 1115 C CA . LEU B 2 163 ? 3.028 52.172 110.333 1.00 29.32 163 LEU H CA 1
ATOM 1116 C CA . LEU B 2 164 ? 0.541 55.093 111.128 1.00 21.97 164 LEU H CA 1
ATOM 1117 C CA . SER B 2 165 ? -1.129 56.666 108.051 1.00 31.60 165 SER H CA 1
ATOM 1118 C CA . SER B 2 166 ? -0.846 60.395 108.455 1.00 27.16 166 SER H CA 1
ATOM 1119 C CA . PRO B 2 167 ? -1.872 63.470 106.495 1.00 32.01 167 PRO H CA 1
ATOM 1120 C CA . THR B 2 168 ? 0.560 65.780 104.577 1.00 30.62 168 THR H CA 1
ATOM 1121 C CA . CYS B 2 169 ? 2.395 66.717 107.695 1.00 19.83 169 CYS H CA 1
ATOM 1122 C CA . TYR B 2 170 ? 5.965 66.788 108.848 1.00 18.82 170 TYR H CA 1
ATOM 1123 C CA . HIS B 2 171 ? 7.948 66.628 112.050 1.00 20.26 171 HIS H CA 1
ATOM 1124 C CA . ILE B 2 172 ? 7.068 64.650 115.164 1.00 18.47 172 ILE H CA 1
ATOM 1125 C CA . HIS B 2 173 ? 6.286 66.366 118.434 1.00 22.77 173 HIS H CA 1
ATOM 1126 C CA . PRO B 2 174 ? 5.261 63.968 121.233 1.00 30.70 174 PRO H CA 1
ATOM 1127 C CA . GLY B 2 175 ? 2.906 65.053 124.046 1.00 30.86 175 GLY H CA 1
ATOM 1128 C CA . ALA B 2 176 ? 1.997 61.588 125.484 1.00 30.72 176 ALA H CA 1
ATOM 1129 C CA . PRO B 2 177 ? 2.877 57.954 125.097 1.00 30.75 177 PRO H CA 1
ATOM 1130 C CA . SER B 2 178 ? 0.203 57.794 122.396 1.00 29.53 178 SER H CA 1
ATOM 1131 C CA . THR B 2 179 ? -0.105 61.457 121.219 1.00 29.63 179 THR H CA 1
ATOM 1132 C CA . PHE B 2 180 ? 2.069 63.526 118.982 1.00 15.26 180 PHE H CA 1
ATOM 1133 C CA . TYR B 2 181 ? 1.839 66.500 116.765 1.00 18.20 181 TYR H CA 1
ATOM 1134 C CA . LEU B 2 182 ? 2.940 66.848 113.213 1.00 20.64 182 LEU H CA 1
ATOM 1135 C CA . LEU B 2 183 ? 3.197 70.315 111.162 1.00 17.27 183 LEU H CA 1
ATOM 1136 C CA . CYS B 2 184 ? 0.939 70.312 108.109 1.00 22.79 184 CYS H CA 1
ATOM 1137 C CA . ALA B 2 185 ? 0.882 71.770 104.486 1.00 21.65 185 ALA H CA 1
ATOM 1138 C CA . GLN B 2 186 ? -2.529 73.398 105.645 1.00 26.39 186 GLN H CA 1
ATOM 1139 C CA . GLY B 2 187 ? -4.012 71.627 108.694 1.00 37.50 187 GLY H CA 1
ATOM 1140 C CA . GLY B 2 188 ? -2.663 73.730 111.657 1.00 28.67 188 GLY H CA 1
ATOM 1141 C CA . LEU B 2 189 ? -0.774 71.099 113.439 1.00 24.70 189 LEU H CA 1
ATOM 1142 C CA . ALA B 2 190 ? -2.197 67.557 113.402 1.00 22.70 190 ALA H CA 1
ATOM 1143 C CA . LYS B 2 191 ? -2.890 65.666 116.661 1.00 26.38 191 LYS H CA 1
ATOM 1144 C CA . THR B 2 192 ? -2.191 61.939 116.319 1.00 24.81 192 THR H CA 1
ATOM 1145 C CA . ASP B 2 193 ? -3.688 59.386 118.681 1.00 31.17 193 ASP H CA 1
ATOM 1146 C CA . HIS B 2 194 ? -2.246 56.032 117.973 1.00 30.41 194 HIS H CA 1
ATOM 1147 C CA . ALA B 2 195 ? -3.547 54.444 121.089 1.00 34.38 195 ALA H CA 1
ATOM 1148 C CA . GLY B 2 196 ? -5.593 51.243 121.440 1.00 49.23 196 GLY H CA 1
ATOM 1149 C CA . GLY B 2 197 ? -4.193 49.912 118.161 1.00 36.23 197 GLY H CA 1
ATOM 1150 C CA . ALA B 2 198 ? -5.993 52.794 116.420 1.00 43.00 198 ALA H CA 1
ATOM 1151 C CA . ALA B 2 199 ? -4.809 55.860 114.507 1.00 42.71 199 ALA H CA 1
ATOM 1152 C CA . GLY B 2 200 ? -6.870 59.089 115.407 1.00 37.44 200 GLY H CA 1
ATOM 1153 C CA . ALA B 2 201 ? -6.027 62.308 113.325 1.00 32.75 201 ALA H CA 1
ATOM 1154 C CA . GLY B 2 202 ? -7.514 65.730 114.446 1.00 37.46 202 GLY H CA 1
ATOM 1155 C CA . LEU B 2 203 ? -6.255 69.058 113.077 1.00 27.00 203 LEU H CA 1
ATOM 1156 C CA . VAL B 2 204 ? -5.647 72.255 114.989 1.00 27.22 204 VAL H CA 1
ATOM 1157 C CA . GLY B 2 205 ? -6.632 75.667 113.522 1.00 40.36 205 GLY H CA 1
ATOM 1158 C CA . ALA B 2 206 ? -4.532 77.228 110.668 1.00 23.48 206 ALA H CA 1
ATOM 1159 C CA . MET B 2 207 ? -1.810 79.071 112.561 1.00 26.92 207 MET H CA 1
ATOM 1160 C CA . LEU B 2 208 ? 0.383 80.971 109.933 1.00 19.29 208 LEU H CA 1
ATOM 1161 C CA . THR B 2 209 ? -0.447 82.498 106.600 1.00 32.20 209 THR H CA 1
ATOM 1162 C CA . ALA B 2 210 ? 0.911 80.740 103.457 1.00 37.65 210 ALA H CA 1
ATOM 1163 C CA . ALA B 2 211 ? 3.254 83.709 103.193 1.00 36.11 211 ALA H CA 1
ATOM 1164 C CA . GLN B 2 212 ? 4.792 82.846 106.566 1.00 22.85 212 GLN H CA 1
ATOM 1165 C CA . ASN B 2 213 ? 7.460 80.221 105.837 1.00 20.91 213 ASN H CA 1
ATOM 1166 C CA . LEU B 2 214 ? 8.204 78.099 108.830 1.00 17.69 214 LEU H CA 1
ATOM 1167 C CA . LEU B 2 215 ? 11.862 77.068 108.982 1.00 19.94 215 LEU H CA 1
ATOM 1168 C CA . THR B 2 216 ? 12.945 73.297 108.604 1.00 16.99 216 THR H CA 1
ATOM 1169 C CA . GLN B 2 217 ? 14.342 73.625 112.196 1.00 11.14 217 GLN H CA 1
ATOM 1170 C CA . PRO B 2 218 ? 12.133 74.340 115.235 1.00 20.02 218 PRO H CA 1
ATOM 1171 C CA . ALA B 2 219 ? 12.931 73.802 118.913 1.00 15.51 219 ALA H CA 1
ATOM 1172 C CA . GLN B 2 220 ? 10.699 71.652 121.180 1.00 25.50 220 GLN H CA 1
ATOM 1173 C CA . ALA B 2 221 ? 10.983 70.414 124.882 1.00 17.40 221 ALA H CA 1
ATOM 1174 C CA . ASN B 2 222 ? 9.616 66.933 125.154 1.00 21.55 222 ASN H CA 1
ATOM 1175 C CA . LYS B 2 223 ? 9.776 67.426 128.886 1.00 29.76 223 LYS H CA 1
ATOM 1176 C CA . SER B 2 224 ? 7.665 70.728 128.735 1.00 28.59 224 SER H CA 1
ATOM 1177 C CA . GLY B 2 225 ? 5.592 70.425 125.595 1.00 22.60 225 GLY H CA 1
ATOM 1178 C CA . ARG B 2 226 ? 6.775 73.751 124.294 1.00 20.19 226 ARG H CA 1
ATOM 1179 C CA . ILE B 2 227 ? 7.270 74.036 120.434 1.00 20.24 227 ILE H CA 1
ATOM 1180 C CA . VAL B 2 228 ? 9.191 77.154 119.311 1.00 14.49 228 VAL H CA 1
ATOM 1181 C CA . TRP B 2 229 ? 8.801 77.772 115.539 1.00 17.73 229 TRP H CA 1
ATOM 1182 C CA . PRO B 2 230 ? 10.464 80.649 113.628 1.00 17.91 230 PRO H CA 1
ATOM 1183 C CA . VAL B 2 231 ? 9.654 81.803 110.052 1.00 16.86 231 VAL H CA 1
ATOM 1184 C CA . TYR B 2 232 ? 12.364 82.828 107.497 1.00 13.34 232 TYR H CA 1
ATOM 1185 C CA . SER B 2 233 ? 11.959 86.333 108.887 1.00 22.53 233 SER H CA 1
ATOM 1186 C CA . GLY B 2 234 ? 12.397 85.738 112.686 1.00 19.23 234 GLY H CA 1
ATOM 1187 C CA . LYS B 2 235 ? 8.831 85.674 113.685 1.00 16.23 235 LYS H CA 1
ATOM 1188 C CA . ILE B 2 236 ? 8.123 83.132 116.318 1.00 16.32 236 ILE H CA 1
ATOM 1189 C CA . LEU B 2 237 ? 5.025 81.047 116.586 1.00 14.57 237 LEU H CA 1
ATOM 1190 C CA . GLN B 2 238 ? 4.823 79.183 119.984 1.00 22.72 238 GLN H CA 1
ATOM 1191 C CA . ALA B 2 239 ? 2.389 76.530 121.261 1.00 18.99 239 ALA H CA 1
ATOM 1192 C CA . ASP B 2 240 ? 2.204 74.417 124.325 1.00 22.87 240 ASP H CA 1
ATOM 1193 C CA . ILE B 2 241 ? 1.393 70.884 123.261 1.00 27.92 241 ILE H CA 1
ATOM 1194 C CA . SER B 2 242 ? -0.476 68.380 125.508 1.00 29.39 242 SER H CA 1
ATOM 1195 C CA . ALA B 2 243 ? -2.101 65.156 125.225 1.00 35.61 243 ALA H CA 1
ATOM 1196 C CA . ALA B 2 244 ? -5.359 66.993 125.039 1.00 34.09 244 ALA H CA 1
ATOM 1197 C CA . GLY B 2 245 ? -4.355 69.666 122.556 1.00 26.22 245 GLY H CA 1
ATOM 1198 C CA . ALA B 2 246 ? -2.108 72.379 121.346 1.00 28.31 246 ALA H CA 1
ATOM 1199 C CA . THR B 2 247 ? -2.336 75.821 122.749 1.00 29.62 247 THR H CA 1
ATOM 1200 C CA . ASN B 2 248 ? -1.010 78.562 120.500 1.00 25.38 248 ASN H CA 1
ATOM 1201 C CA . LYS B 2 249 ? 0.623 81.561 122.264 1.00 24.26 249 LYS H CA 1
ATOM 1202 C CA . ALA B 2 250 ? 0.831 85.140 120.885 1.00 22.06 250 ALA H CA 1
ATOM 1203 C CA . PRO B 2 251 ? 3.650 85.438 118.337 1.00 25.39 251 PRO H CA 1
ATOM 1204 C CA . ILE B 2 252 ? 6.838 87.252 118.919 1.00 25.44 252 ILE H CA 1
ATOM 1205 C CA . ASP B 2 253 ? 9.112 88.902 116.339 1.00 23.20 253 ASP H CA 1
ATOM 1206 C CA . ALA B 2 254 ? 12.725 87.976 117.054 1.00 28.19 254 ALA H CA 1
ATOM 1207 C CA . LEU B 2 255 ? 14.256 90.902 115.198 1.00 30.92 255 LEU H CA 1
ATOM 1208 C CA . SER B 2 256 ? 13.389 94.552 115.412 1.00 30.06 256 SER H CA 1
ATOM 1209 C CA . GLY B 2 257 ? 11.847 96.663 112.644 1.00 37.14 257 GLY H CA 1
ATOM 1210 C CA . GLY B 2 258 ? 15.276 98.354 112.338 1.00 29.74 258 GLY H CA 1
ATOM 1211 C CA . ARG B 2 259 ? 17.124 94.990 112.478 1.00 24.65 259 ARG H CA 1
ATOM 1212 C CA . LYS B 2 260 ? 14.646 93.648 109.970 1.00 20.01 260 LYS H CA 1
ATOM 1213 C CA . ALA B 2 261 ? 14.907 96.655 107.678 1.00 38.33 261 ALA H CA 1
ATOM 1214 C CA . ASP B 2 262 ? 18.639 96.258 107.886 1.00 37.19 262 ASP H CA 1
ATOM 1215 C CA . THR B 2 263 ? 18.707 92.904 106.256 1.00 29.47 263 THR H CA 1
ATOM 1216 C CA . TRP B 2 264 ? 18.539 90.937 109.587 1.00 18.71 264 TRP H CA 1
ATOM 1217 C CA . ARG B 2 265 ? 17.039 87.472 109.445 1.00 25.35 265 ARG H CA 1
ATOM 1218 C CA . PRO B 2 266 ? 17.642 84.001 110.834 1.00 23.40 266 PRO H CA 1
ATOM 1219 C CA . GLY B 2 267 ? 19.808 81.532 108.953 1.00 14.61 267 GLY H CA 1
ATOM 1220 C CA . GLY B 2 268 ? 21.949 78.394 109.047 1.00 19.23 268 GLY H CA 1
ATOM 1221 C CA . TRP B 2 269 ? 21.055 74.817 109.927 1.00 20.18 269 TRP H CA 1
ATOM 1222 C CA . GLN B 2 270 ? 19.787 74.020 113.446 1.00 17.09 270 GLN H CA 1
ATOM 1223 C CA . GLN B 2 271 ? 19.028 77.777 114.083 1.00 15.62 271 GLN H CA 1
ATOM 1224 C CA . VAL B 2 272 ? 16.597 77.576 116.984 1.00 21.86 272 VAL H CA 1
ATOM 1225 C CA . ALA B 2 273 ? 17.272 76.544 120.623 1.00 16.44 273 ALA H CA 1
ATOM 1226 C CA . TYR B 2 274 ? 15.109 76.655 123.787 1.00 20.31 274 TYR H CA 1
ATOM 1227 C CA . LEU B 2 275 ? 16.315 76.574 127.530 1.00 16.84 275 LEU H CA 1
ATOM 1228 C CA . LYS B 2 276 ? 13.396 75.019 129.388 1.00 27.24 276 LYS H CA 1
ATOM 1229 C CA . SER B 2 277 ? 14.359 75.913 132.973 1.00 32.32 277 SER H CA 1
ATOM 1230 C CA . SER B 2 278 ? 14.682 79.536 131.984 1.00 26.50 278 SER H CA 1
ATOM 1231 C CA . ASP B 2 279 ? 12.159 79.831 129.212 1.00 25.22 279 ASP H CA 1
ATOM 1232 C CA . GLY B 2 280 ? 14.899 81.416 127.062 1.00 22.16 280 GLY H CA 1
ATOM 1233 C CA . ILE B 2 281 ? 14.674 81.218 123.222 1.00 18.60 281 ILE H CA 1
ATOM 1234 C CA . TYR B 2 282 ? 18.020 81.319 121.230 1.00 19.98 282 TYR H CA 1
ATOM 1235 C CA . LEU B 2 283 ? 18.032 82.142 117.550 1.00 19.50 283 LEU H CA 1
ATOM 1236 C CA . LEU B 2 284 ? 20.818 82.134 114.953 1.00 21.37 284 LEU H CA 1
ATOM 1237 C CA . THR B 2 285 ? 20.712 85.433 112.871 1.00 22.81 285 THR H CA 1
ATOM 1238 C CA . SER B 2 286 ? 22.938 87.589 110.526 1.00 26.34 286 SER H CA 1
ATOM 1239 C CA . GLU B 2 287 ? 22.274 90.080 107.693 1.00 23.14 287 GLU H CA 1
ATOM 1240 C CA . GLN B 2 288 ? 21.344 87.693 104.895 1.00 22.54 288 GLN H CA 1
ATOM 1241 C CA . SER B 2 289 ? 19.782 88.191 101.364 1.00 25.96 289 SER H CA 1
ATOM 1242 C CA . ALA B 2 290 ? 16.180 86.753 101.585 1.00 30.50 290 ALA H CA 1
ATOM 1243 C CA . TRP B 2 291 ? 17.266 83.526 99.951 1.00 19.93 291 TRP H CA 1
ATOM 1244 C CA . LYS B 2 292 ? 20.458 82.895 102.008 1.00 22.29 292 LYS H CA 1
ATOM 1245 C CA . LEU B 2 293 ? 18.216 80.959 104.468 1.00 23.73 293 LEU H CA 1
ATOM 1246 C CA . HIS B 2 294 ? 20.967 78.189 104.749 1.00 17.91 294 HIS H CA 1
ATOM 1247 C CA . ALA B 2 295 ? 24.198 80.410 105.022 1.00 16.72 295 ALA H CA 1
ATOM 1248 C CA . ALA B 2 296 ? 26.046 80.394 108.287 1.00 16.13 296 ALA H CA 1
ATOM 1249 C CA . ALA B 2 297 ? 25.109 83.115 110.726 1.00 17.85 297 ALA H CA 1
ATOM 1250 C CA . LYS B 2 298 ? 27.520 85.085 113.087 1.00 21.99 298 LYS H CA 1
ATOM 1251 C CA . GLU B 2 299 ? 25.277 86.116 116.013 1.00 18.11 299 GLU H CA 1
ATOM 1252 C CA . VAL B 2 300 ? 22.751 84.655 118.430 1.00 24.01 300 VAL H CA 1
ATOM 1253 C CA . THR B 2 301 ? 19.764 86.642 119.761 1.00 22.51 301 THR H CA 1
ATOM 1254 C CA . SER B 2 302 ? 18.344 85.639 123.199 1.00 19.44 302 SER H CA 1
ATOM 1255 C CA . VAL B 2 303 ? 14.644 86.348 123.991 1.00 22.54 303 VAL H CA 1
ATOM 1256 C CA . THR B 2 304 ? 12.363 85.859 127.165 1.00 18.73 304 THR H CA 1
ATOM 1257 C CA . GLY B 2 305 ? 10.064 83.125 125.701 1.00 19.05 305 GLY H CA 1
ATOM 1258 C CA . LEU B 2 306 ? 7.272 84.711 127.895 1.00 27.97 306 LEU H CA 1
ATOM 1259 C CA . VAL B 2 307 ? 7.484 88.496 127.213 1.00 20.27 307 VAL H CA 1
ATOM 1260 C CA . GLY B 2 308 ? 9.337 88.786 123.980 1.00 18.48 308 GLY H CA 1
ATOM 1261 C CA . GLN B 2 309 ? 12.232 90.941 125.217 1.00 29.43 309 GLN H CA 1
ATOM 1262 C CA . THR B 2 310 ? 15.893 90.651 123.919 1.00 25.66 310 THR H CA 1
ATOM 1263 C CA . SER B 2 311 ? 17.928 89.454 126.941 1.00 27.25 311 SER H CA 1
ATOM 1264 C CA . SER B 2 312 ? 21.070 89.600 124.757 1.00 22.86 312 SER H CA 1
ATOM 1265 C CA . GLN B 2 313 ? 22.579 89.442 121.316 1.00 23.61 313 GLN H CA 1
ATOM 1266 C CA . ILE B 2 314 ? 25.782 87.367 121.093 1.00 30.02 314 ILE H CA 1
ATOM 1267 C CA . SER B 2 315 ? 28.644 88.027 118.739 1.00 35.39 315 SER H CA 1
ATOM 1268 C CA . LEU B 2 316 ? 29.680 84.367 118.031 1.00 30.84 316 LEU H CA 1
ATOM 1269 C CA . GLY B 2 317 ? 32.925 85.355 116.483 1.00 24.54 317 GLY H CA 1
ATOM 1270 C CA . HIS B 2 318 ? 32.661 82.527 113.978 1.00 18.57 318 HIS H CA 1
ATOM 1271 C CA . ASP B 2 319 ? 30.678 81.389 110.896 1.00 19.92 319 ASP H CA 1
ATOM 1272 C CA . VAL B 2 320 ? 28.204 79.205 112.855 1.00 18.47 320 VAL H CA 1
ATOM 1273 C CA . ASP B 2 321 ? 25.553 76.706 111.355 1.00 17.48 321 ASP H CA 1
ATOM 1274 C CA . ALA B 2 322 ? 23.819 74.940 114.207 1.00 13.66 322 ALA H CA 1
ATOM 1275 C CA . ILE B 2 323 ? 23.354 75.877 117.935 1.00 16.85 323 ILE H CA 1
ATOM 1276 C CA . SER B 2 324 ? 21.878 74.188 121.133 1.00 20.69 324 SER H CA 1
ATOM 1277 C CA . VAL B 2 325 ? 22.198 74.768 124.888 1.00 20.81 325 VAL H CA 1
ATOM 1278 C CA . ALA B 2 326 ? 22.939 72.517 127.935 1.00 12.05 326 ALA H CA 1
ATOM 1279 C CA . GLN B 2 327 ? 19.620 72.112 129.634 1.00 22.45 327 GLN H CA 1
ATOM 1280 C CA . ASP B 2 328 ? 21.123 72.757 133.116 1.00 25.01 328 ASP H CA 1
ATOM 1281 C CA . GLY B 2 329 ? 20.771 75.839 135.521 1.00 38.87 329 GLY H CA 1
ATOM 1282 C CA . GLY B 2 330 ? 23.942 77.380 134.036 1.00 32.48 330 GLY H CA 1
ATOM 1283 C CA . PRO B 2 331 ? 23.721 76.354 130.363 1.00 24.18 331 PRO H CA 1
ATOM 1284 C CA . ASP B 2 332 ? 26.426 76.249 127.859 1.00 25.00 332 ASP H CA 1
ATOM 1285 C CA . LEU B 2 333 ? 25.769 77.479 124.376 1.00 21.76 333 LEU H CA 1
ATOM 1286 C CA . TYR B 2 334 ? 26.950 75.073 121.641 1.00 16.24 334 TYR H CA 1
ATOM 1287 C CA . ALA B 2 335 ? 27.752 76.624 118.278 1.00 18.19 335 ALA H CA 1
ATOM 1288 C CA . LEU B 2 336 ? 28.762 74.293 115.499 1.00 17.78 336 LEU H CA 1
ATOM 1289 C CA . SER B 2 337 ? 30.629 75.184 112.342 1.00 11.06 337 SER H CA 1
ATOM 1290 C CA . ALA B 2 338 ? 30.116 72.572 109.663 1.00 15.52 338 ALA H CA 1
ATOM 1291 C CA . GLY B 2 339 ? 32.682 74.284 107.479 1.00 19.05 339 GLY H CA 1
ATOM 1292 C CA . THR B 2 340 ? 35.584 73.967 109.887 1.00 21.85 340 THR H CA 1
ATOM 1293 C CA . GLU B 2 341 ? 34.142 70.984 111.647 1.00 15.61 341 GLU H CA 1
ATOM 1294 C CA . VAL B 2 342 ? 34.571 72.744 114.906 1.00 17.60 342 VAL H CA 1
ATOM 1295 C CA . LEU B 2 343 ? 32.346 72.899 117.960 1.00 17.28 343 LEU H CA 1
ATOM 1296 C CA . HIS B 2 344 ? 32.459 76.237 119.959 1.00 18.43 344 HIS H CA 1
ATOM 1297 C CA . ILE B 2 345 ? 31.404 76.194 123.505 1.00 22.00 345 ILE H CA 1
ATOM 1298 C CA . TYR B 2 346 ? 30.297 79.410 125.156 1.00 25.26 346 TYR H CA 1
ATOM 1299 C CA . ASP B 2 347 ? 28.944 80.619 128.441 1.00 24.55 347 ASP H CA 1
ATOM 1300 C CA . ALA B 2 348 ? 25.277 81.326 127.551 1.00 27.41 348 ALA H CA 1
ATOM 1301 C CA . GLY B 2 349 ? 25.003 84.169 130.105 1.00 36.31 349 GLY H CA 1
ATOM 1302 C CA . ALA B 2 350 ? 28.285 85.997 129.338 1.00 31.89 350 ALA H CA 1
ATOM 1303 C CA . GLY B 2 351 ? 28.465 84.859 125.663 1.00 29.31 351 GLY H CA 1
ATOM 1304 C CA . ASP B 2 352 ? 32.127 84.272 126.483 1.00 25.04 352 ASP H CA 1
ATOM 1305 C CA . GLN B 2 353 ? 33.663 81.530 124.454 1.00 27.43 353 GLN H CA 1
ATOM 1306 C CA . ASP B 2 354 ? 35.085 78.908 126.681 1.00 25.73 354 ASP H CA 1
ATOM 1307 C CA . GLN B 2 355 ? 36.292 75.791 124.780 1.00 23.07 355 GLN H CA 1
ATOM 1308 C CA . SER B 2 356 ? 36.467 74.624 121.132 1.00 26.74 356 SER H CA 1
ATOM 1309 C CA . THR B 2 357 ? 36.661 71.018 119.605 1.00 17.62 357 THR H CA 1
ATOM 1310 C CA . VAL B 2 358 ? 38.236 70.610 116.135 1.00 14.64 358 VAL H CA 1
ATOM 1311 C CA . GLU B 2 359 ? 38.176 67.578 113.765 1.00 18.72 359 GLU H CA 1
ATOM 1312 C CA . LEU B 2 360 ? 34.601 66.646 114.124 1.00 14.49 360 LEU H CA 1
ATOM 1313 C CA . GLY B 2 361 ? 34.051 64.814 110.870 1.00 11.88 361 GLY H CA 1
ATOM 1314 C CA . SER B 2 362 ? 33.238 66.150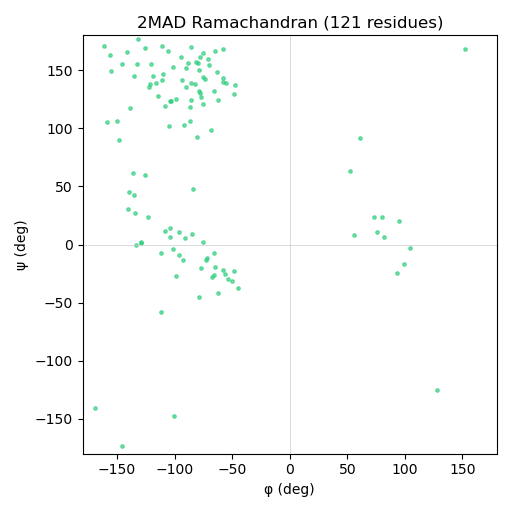 107.437 1.00 16.24 362 SER H CA 1
ATOM 1315 C CA . GLY B 2 363 ? 30.211 68.349 107.796 1.00 11.61 363 GLY H CA 1
ATOM 1316 C CA . PRO B 2 364 ? 28.788 68.295 111.319 1.00 11.22 364 PRO H CA 1
ATOM 1317 C CA . GLN B 2 365 ? 25.337 69.726 111.772 1.00 20.32 365 GLN H CA 1
ATOM 1318 C CA . VAL B 2 366 ? 23.135 68.308 114.632 1.00 18.75 366 VAL H CA 1
ATOM 1319 C CA . LEU B 2 367 ? 23.640 68.866 118.552 1.00 14.18 367 LEU H CA 1
ATOM 1320 C CA . SER B 2 368 ? 21.727 66.472 120.923 1.00 20.92 368 SER H CA 1
ATOM 1321 C CA . VAL B 2 369 ? 21.657 66.727 124.728 1.00 19.95 369 VAL H CA 1
ATOM 1322 C CA . MET B 2 370 ? 19.836 64.925 127.536 1.00 21.16 370 MET H CA 1
ATOM 1323 C CA . ASN B 2 371 ? 17.178 67.140 129.348 1.00 22.68 371 ASN H CA 1
ATOM 1324 C CA . GLU B 2 372 ? 18.149 65.270 132.376 1.00 34.72 372 GLU H CA 1
ATOM 1325 C CA . ALA B 2 373 ? 18.802 67.287 135.364 1.00 50.40 373 ALA H CA 1
#

Nearest PDB structures (foldseek):
  1mae-assembly1_H  TM=1.003E+00  e=6.200E-67  Paracoccus versutus
  3c75-assembly1_J  TM=9.993E-01  e=3.371E-48  Paracoccus versutus
  2gc4-assembly2_E  TM=9.939E-01  e=3.706E-46  Paracoccus denitrificans
  1mg3-assembly2_M  TM=9.931E-01  e=9.486E-46  Paracoccus denitrificans
  2mta-assembly1_H-2  TM=9.914E-01  e=7.783E-46  Paracoccus denitrificans

Solvent-accessible surface area: 25710 Å² total

Secondary structure (P-SEA, 3-state):
caaaaaaaaaaaaaaacbbbbbbbbbbccccccbbbbbbccccccccbbbbbbccccccccccccccbbbbbbccccccccccccccccccccbbbbbbbbbcccccccccccccccccccccccccccccccccccbbbbbbcccbbbbbbbcccccccccccccccbbbbbbcccccbbbbcccccbbbbcccccbbbbbbccccccccccccccccccccccbbbbbccccbbbbbbccccbbbbccccccccaaaaaacccccccccccccccccbbbbbccccccccccccccbbbbbccccccccccccccccccbbbbccccbbbbbbbbccccbbbbccccccccccccccccccccbbbbbccc/ccccccbbbbcccccccccccccccccccccccccccccccccbbbbcccccccccccccbbbbbbbccccccccccccccccccccccccccccccccccccccccccccccbbbbbbcccc

Sequence (496 aa):
VDPRAKWQPQDNDIQACDYWRHCSIDGNICDCSGGSLTNCPPGTKLATASVASCYNPTDGQSYLIAYRDCCGYNVSGRCPCLNTEGELPVYRPEFANDIIWCFGAEDDAMTYHCTISPIVGKASSASAAAAAAAAALAAGAADGPTNDEAPGADGRRSYINLPAHHSAIIQQWVLDAGSGSILGHVNGGFLPNPVAAHSGSEFALASTSFSRIAKGKRTDYVEVFDPVTFLPIADIELPDAPRFDVGPYSWMNANTPNNADLLFFQFAAGPAVGLVVQGGSSDDQLLSSPTCYHIHPGAPSTFYLLCAQGGLAKTDHAGGAAGAGLVGAMLTAAQNLLTQPAQANKSGRIVWPVYSGKILQADISAAGATNKAPIDALSGGRKADTWRPGGWQQVAYLKSSDGIYLLTSEQSAWKLHAAAKEVTSVTGLVGQTSSQISLGHDVDAISVAQDGGPDLYALSAGTEVLHIYDAGAGDQDQSTVELGSGPQVLSVMNEA

Foldseek 3Di:
DPPPDDQDADCDDLLACNHFLNQAPAAAQQCPPQANLAGHHPPWWWFPFFWDWTADPVVRWTFIWGKIFTFDDAAQPGRGYGHQNPADDVVPVNRHHVDQGRHHTPPPTRHGYHIHTDTDGTD/DVVVVVVVVVVVCVVVVHDDDDDDFWADQADLFKKKWWFLQVFAFKTKIFIDGPVPRDTRDMDIAGAQWAKAAQQQRQKIKIFGKHAPPRPHHDIWTWIWIAGRTRRDTPAIETDPPNFADHDHDAHQQKYAANVNQWIWGWGPPPHTWIWIAGPPVSYTDDTGDAHPWGGWQHAHNQWTWTDDPFQAIWIWGCDPVDTDTHGDDGDDPNVFAWDSAWEADNVFGWIWIAGQAQKTWIWGDHNVDIDTDDIERQDDPVCSVQQKGFAAANAWEAQPVQRKIKGFIARDHSPVRHWFGQKIWIARNPPGHTPDIARNVDRFHHWYWSNDPFIWIWTADQVQRKIWIARPNVRHTDDMDGCRDNGIYDMDGRNHD

B-factor: mean 23.15, std 10.15, range [3.09, 84.03]